Protein AF-A0A7J7GZE9-F1 (afdb_monomer)

Foldseek 3Di:
DDDDPDPVVVVVVCVVVVVCVPVPPDDDPCPVVVCVVVPVPPVPDPPDQDPVNVVVVVVVVVPDDDDDDDDDDDDDDDDDDDDDDDDDDDDDDDDDDDDDDDDDPPDVVVVVVVVVVVVVVVVVVVVVVVVVVVVVCVVVVLVVVLVVLLVCQLVLLVVDPDDPVLSVVLSVQQNVDSVSSVVLVVDDNVVNNVVSVCVSVVVD

Sequence (204 aa):
MILVDSEQVWQNYVKKEPDAKGMCNVPFPYYEDWPILFGKDRATGALAESPADMVAALEKEDQTTDECYTPMMDLPGVNNMDCSLSANGTPTNQSTSATTSKKRARESEGIAKGLTEMATQFGSFFDKTNTTMAEIAHRIGYAHDISEARKLVNGELSKLPLNSNDTLRAATLIVKDAERVDLFFSLPEEEKMEWVCLLLGGHV

Structure (mmCIF, N/CA/C/O backbone):
data_AF-A0A7J7GZE9-F1
#
_entry.id   AF-A0A7J7GZE9-F1
#
loop_
_atom_site.group_PDB
_atom_site.id
_atom_site.type_symbol
_atom_site.label_atom_id
_atom_site.label_alt_id
_atom_site.label_comp_id
_atom_site.label_asym_id
_atom_site.label_entity_id
_atom_site.label_seq_id
_atom_site.pdbx_PDB_ins_code
_atom_site.Cartn_x
_atom_site.Cartn_y
_atom_site.Cartn_z
_atom_site.occupancy
_atom_site.B_iso_or_equiv
_atom_site.auth_seq_id
_atom_site.auth_comp_id
_atom_site.auth_asym_id
_atom_site.auth_atom_id
_atom_site.pdbx_PDB_model_num
ATOM 1 N N . MET A 1 1 ? -3.815 52.198 16.698 1.00 71.75 1 MET A N 1
ATOM 2 C CA . MET A 1 1 ? -3.015 53.205 17.431 1.00 71.75 1 MET A CA 1
ATOM 3 C C . MET A 1 1 ? -3.877 53.732 18.560 1.00 71.75 1 MET A C 1
ATOM 5 O O . MET A 1 1 ? -5.054 53.956 18.308 1.00 71.75 1 MET A O 1
ATOM 9 N N . ILE A 1 2 ? -3.344 53.884 19.773 1.00 74.38 2 ILE A N 1
ATOM 10 C CA . ILE A 1 2 ? -4.109 54.475 20.883 1.00 74.38 2 ILE A CA 1
ATOM 11 C C . ILE A 1 2 ? -4.121 55.994 20.686 1.00 74.38 2 ILE A C 1
ATOM 13 O O . ILE A 1 2 ? -3.059 56.613 20.660 1.00 74.38 2 ILE A O 1
ATOM 17 N N . LEU A 1 3 ? -5.315 56.562 20.513 1.00 76.38 3 LEU A N 1
ATOM 18 C CA . LEU A 1 3 ? -5.550 58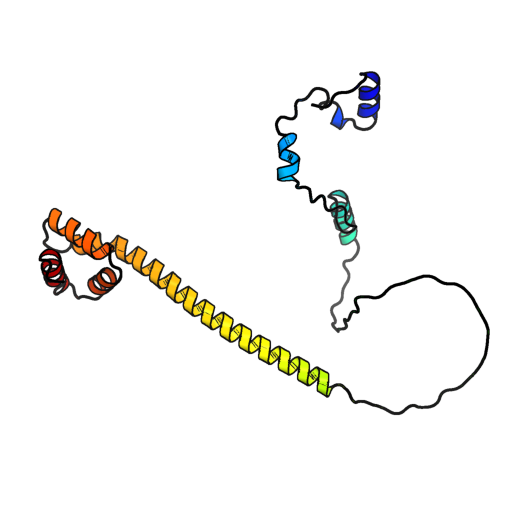.004 20.446 1.00 76.38 3 LEU A CA 1
ATOM 19 C C . LEU A 1 3 ? -6.046 58.475 21.813 1.00 76.38 3 LEU A C 1
ATOM 21 O O . LEU A 1 3 ? -6.938 57.853 22.387 1.00 76.38 3 LEU A O 1
ATOM 25 N N . VAL A 1 4 ? -5.461 59.551 22.335 1.00 77.06 4 VAL A N 1
ATOM 26 C CA . VAL A 1 4 ? -5.842 60.127 23.629 1.00 77.06 4 VAL A CA 1
ATOM 27 C C . VAL A 1 4 ? -6.243 61.581 23.422 1.00 77.06 4 VAL A C 1
ATOM 29 O O . VAL A 1 4 ? -5.534 62.327 22.750 1.00 77.06 4 VAL A O 1
ATOM 32 N N . ASP A 1 5 ? -7.356 61.986 24.033 1.00 76.38 5 ASP A N 1
ATOM 33 C CA . ASP A 1 5 ? -7.937 63.324 23.859 1.00 76.38 5 ASP A CA 1
ATOM 34 C C . ASP A 1 5 ? -7.054 64.458 24.419 1.00 76.38 5 ASP A C 1
ATOM 36 O O . ASP A 1 5 ? -7.161 65.605 23.991 1.00 76.38 5 ASP A O 1
ATOM 40 N N . SER A 1 6 ? -6.178 64.166 25.390 1.00 82.44 6 SER A N 1
ATOM 41 C CA . SER A 1 6 ? -5.238 65.135 25.970 1.00 82.44 6 SER A CA 1
ATOM 42 C C . SER A 1 6 ? -4.038 64.456 26.631 1.00 82.44 6 SER A C 1
ATOM 44 O O . SER A 1 6 ? -4.177 63.449 27.329 1.00 82.44 6 SER A O 1
ATOM 46 N N . GLU A 1 7 ? -2.862 65.075 26.507 1.00 79.31 7 GLU A N 1
ATOM 47 C CA . GLU A 1 7 ? -1.619 64.629 27.149 1.00 79.31 7 GLU A CA 1
ATOM 48 C C . GLU A 1 7 ? -1.758 64.524 28.678 1.00 79.31 7 GLU A C 1
ATOM 50 O O . GLU A 1 7 ? -1.185 63.641 29.307 1.00 79.31 7 GLU A O 1
ATOM 55 N N . GLN A 1 8 ? -2.584 65.373 29.300 1.00 82.69 8 GLN A N 1
ATOM 56 C CA . GLN A 1 8 ? -2.806 65.326 30.750 1.00 82.69 8 GLN A CA 1
ATOM 57 C C . GLN A 1 8 ? -3.500 64.029 31.189 1.00 82.69 8 GLN A C 1
ATOM 59 O O . GLN A 1 8 ? -3.201 63.490 32.256 1.00 82.69 8 GLN A O 1
ATOM 64 N N . VAL A 1 9 ? -4.412 63.514 30.360 1.00 84.31 9 VAL A N 1
ATOM 65 C CA . VAL A 1 9 ? -5.113 62.249 30.614 1.00 84.31 9 VAL A CA 1
ATOM 66 C C . VAL A 1 9 ? -4.131 61.088 30.493 1.00 84.31 9 VAL A C 1
ATOM 68 O O . VAL A 1 9 ? -4.097 60.225 31.370 1.00 84.31 9 VAL A O 1
ATOM 71 N N . TRP A 1 10 ? -3.271 61.121 29.471 1.00 85.12 10 TRP A N 1
ATOM 72 C CA . TRP A 1 10 ? -2.226 60.120 29.277 1.00 85.12 10 TRP A CA 1
ATOM 73 C C . TRP A 1 10 ? -1.242 60.073 30.450 1.00 85.12 10 TRP A C 1
ATOM 75 O O . TRP A 1 10 ? -1.003 59.012 31.022 1.00 85.12 10 TRP A O 1
ATOM 85 N N . GLN A 1 11 ? -0.739 61.226 30.892 1.00 83.62 11 GLN A N 1
ATOM 86 C CA . GLN A 1 11 ? 0.198 61.302 32.016 1.00 83.62 11 GLN A CA 1
ATOM 87 C C . GLN A 1 11 ? -0.416 60.803 33.332 1.00 83.62 11 GLN A C 1
ATOM 89 O O . GLN A 1 11 ? 0.263 60.163 34.135 1.00 83.62 11 GLN A O 1
ATOM 94 N N . ASN A 1 12 ? -1.707 61.053 33.566 1.00 86.12 12 ASN A N 1
ATOM 95 C CA . ASN A 1 12 ? -2.403 60.523 34.739 1.00 86.12 12 ASN A CA 1
ATOM 96 C C . ASN A 1 12 ? -2.620 59.005 34.665 1.00 86.12 12 ASN A C 1
ATOM 98 O O . ASN A 1 12 ? -2.586 58.345 35.704 1.00 86.12 12 ASN A O 1
ATOM 102 N N . TYR A 1 13 ? -2.816 58.454 33.465 1.00 83.88 13 TYR A N 1
ATOM 103 C CA . TYR A 1 13 ? -2.898 57.011 33.246 1.00 83.88 13 TYR A CA 1
ATOM 104 C C . TYR A 1 13 ? -1.541 56.331 33.469 1.00 83.88 13 TYR A C 1
ATOM 106 O O . TYR A 1 13 ? -1.456 55.396 34.257 1.00 83.88 13 TYR A O 1
ATOM 114 N N . VAL A 1 14 ? -0.461 56.871 32.895 1.00 86.50 14 VAL A N 1
ATOM 115 C CA . VAL A 1 14 ? 0.907 56.341 33.058 1.00 86.50 14 VAL A CA 1
ATOM 116 C C . VAL A 1 14 ? 1.376 56.366 34.518 1.00 86.50 14 VAL A C 1
ATOM 118 O O . VAL A 1 14 ? 2.154 55.515 34.932 1.00 86.50 14 VAL A O 1
ATOM 121 N N . LYS A 1 15 ? 0.886 57.300 35.344 1.00 87.38 15 LYS A N 1
ATOM 122 C CA . LYS A 1 15 ? 1.157 57.281 36.796 1.00 87.38 15 LYS A CA 1
ATOM 123 C C . LYS A 1 15 ? 0.584 56.054 37.507 1.00 87.38 15 LYS A C 1
ATOM 125 O O . LYS A 1 15 ? 1.118 55.673 38.543 1.00 87.38 15 LYS A O 1
ATOM 130 N N . LYS A 1 16 ? -0.519 55.497 37.004 1.00 87.00 16 LYS A N 1
ATOM 131 C CA . LYS A 1 16 ? -1.141 54.280 37.542 1.00 87.00 16 LYS A CA 1
ATOM 132 C C . LYS A 1 16 ? -0.561 53.027 36.887 1.00 87.00 16 LYS A C 1
ATOM 134 O O . LYS A 1 16 ? -0.345 52.050 37.582 1.00 87.00 16 LYS A O 1
ATOM 139 N N . GLU A 1 17 ? -0.268 53.107 35.590 1.00 83.38 17 GLU A N 1
ATOM 140 C CA . GLU A 1 17 ? 0.259 52.017 34.765 1.00 83.38 17 GLU A CA 1
ATOM 141 C C . GLU A 1 17 ? 1.561 52.457 34.066 1.00 83.38 17 GLU A C 1
ATOM 143 O O . GLU A 1 17 ? 1.534 52.908 32.913 1.00 83.38 17 GLU A O 1
ATOM 148 N N . PRO A 1 18 ? 2.718 52.384 34.753 1.00 82.94 18 PRO A N 1
ATOM 149 C CA . PRO A 1 18 ? 3.987 52.898 34.231 1.00 82.94 18 PRO A CA 1
ATOM 150 C C . PRO A 1 18 ? 4.464 52.169 32.967 1.00 82.94 18 PRO A C 1
ATOM 152 O O . PRO A 1 18 ? 5.094 52.793 32.107 1.00 82.94 18 PRO A O 1
ATOM 155 N N . ASP A 1 19 ? 4.098 50.896 32.805 1.00 81.12 19 ASP A N 1
ATOM 156 C CA . ASP A 1 19 ? 4.446 50.072 31.640 1.00 81.12 19 ASP A CA 1
ATOM 157 C C . ASP A 1 19 ? 3.777 50.564 30.346 1.00 81.12 19 ASP A C 1
ATOM 159 O O . ASP A 1 19 ? 4.275 50.334 29.243 1.00 81.12 19 ASP A O 1
ATOM 163 N N . ALA A 1 20 ? 2.687 51.330 30.458 1.00 80.56 20 ALA A N 1
ATOM 164 C CA . ALA A 1 20 ? 1.969 51.856 29.306 1.00 80.56 20 ALA A CA 1
ATOM 165 C C . ALA A 1 20 ? 2.666 53.052 28.640 1.00 80.56 20 ALA A C 1
ATOM 167 O O . ALA A 1 20 ? 2.293 53.413 27.524 1.00 80.56 20 ALA A O 1
ATOM 168 N N . LYS A 1 21 ? 3.686 53.665 29.268 1.00 79.94 21 LYS A N 1
ATOM 169 C CA . LYS A 1 21 ? 4.334 54.917 28.814 1.00 79.94 21 LYS A CA 1
ATOM 170 C C . LYS A 1 21 ? 4.742 54.908 27.335 1.00 79.94 21 LYS A C 1
ATOM 172 O O . LYS A 1 21 ? 4.675 55.949 26.684 1.00 79.94 21 LYS A O 1
ATOM 177 N N . GLY A 1 22 ? 5.151 53.752 26.812 1.00 79.62 22 GLY A N 1
ATOM 178 C CA . GLY A 1 22 ? 5.611 53.580 25.431 1.00 79.62 22 GLY A CA 1
ATOM 179 C C . GLY A 1 22 ? 4.519 53.305 24.393 1.00 79.62 22 GLY A C 1
ATOM 180 O O . GLY A 1 22 ? 4.855 53.149 23.228 1.00 79.62 22 GLY A O 1
ATOM 181 N N . MET A 1 23 ? 3.241 53.213 24.776 1.00 79.19 23 MET A N 1
ATOM 182 C CA . MET A 1 23 ? 2.169 52.737 23.884 1.00 79.19 23 MET A CA 1
ATOM 183 C C . MET A 1 23 ? 1.379 53.856 23.187 1.00 79.19 23 MET A C 1
ATOM 185 O O . MET A 1 23 ? 0.632 53.587 22.242 1.00 79.19 23 MET A O 1
ATOM 189 N N . CYS A 1 24 ? 1.528 55.111 23.624 1.00 76.06 24 CYS A N 1
ATOM 190 C CA . CYS A 1 24 ? 0.865 56.248 22.981 1.00 76.06 24 CYS A CA 1
ATOM 191 C C . CYS A 1 24 ? 1.445 56.485 21.584 1.00 76.06 24 CYS A C 1
ATOM 193 O O . CYS A 1 24 ? 2.660 56.469 21.400 1.00 76.06 24 CYS A O 1
ATOM 195 N N . ASN A 1 25 ? 0.572 56.703 20.598 1.00 70.56 25 ASN A N 1
ATOM 196 C CA . ASN A 1 25 ? 0.931 56.907 19.190 1.00 70.56 25 ASN A CA 1
ATOM 197 C C . ASN A 1 25 ? 1.692 55.749 18.513 1.00 70.56 25 ASN A C 1
ATOM 199 O O . ASN A 1 25 ? 2.202 55.915 17.406 1.00 70.56 25 ASN A O 1
ATOM 203 N N . VAL A 1 26 ? 1.731 54.557 19.118 1.00 77.69 26 VAL A N 1
ATOM 204 C CA . VAL A 1 26 ? 2.276 53.363 18.460 1.00 77.69 26 VAL A CA 1
ATOM 205 C C . VAL A 1 26 ? 1.196 52.738 17.564 1.00 77.69 26 VAL A C 1
ATOM 207 O O . VAL A 1 26 ? 0.088 52.443 18.040 1.00 77.69 26 VAL A O 1
ATOM 210 N N . PRO A 1 27 ? 1.448 52.557 16.251 1.00 77.06 27 PRO A N 1
ATOM 211 C CA . PRO A 1 27 ? 0.523 51.846 15.382 1.00 77.06 27 PRO A CA 1
ATOM 212 C C . PRO A 1 27 ? 0.510 50.358 15.748 1.00 77.06 27 PRO A C 1
ATOM 214 O O . PRO A 1 27 ? 1.553 49.763 15.995 1.00 77.06 27 PRO A O 1
ATOM 217 N N . PHE A 1 28 ? -0.680 49.756 15.755 1.00 78.94 28 PHE A N 1
ATOM 218 C CA . PHE A 1 28 ? -0.878 48.317 15.941 1.00 78.94 28 PHE A CA 1
ATOM 219 C C . PHE A 1 28 ? -1.336 47.753 14.593 1.00 78.94 28 PHE A C 1
ATOM 221 O O . PHE A 1 28 ? -2.527 47.840 14.297 1.00 78.94 28 PHE A O 1
ATOM 228 N N . PRO A 1 29 ? -0.417 47.255 13.743 1.00 79.94 29 PRO A N 1
ATOM 229 C CA . PRO A 1 29 ? -0.735 46.910 12.355 1.00 79.94 29 PRO A CA 1
ATOM 230 C C . PRO A 1 29 ? -1.724 45.748 12.239 1.00 79.94 29 PRO A C 1
ATOM 232 O O . PRO A 1 29 ? -2.516 45.711 11.310 1.00 79.94 29 PRO A O 1
ATOM 235 N N . TYR A 1 30 ? -1.697 44.837 13.212 1.00 80.94 30 TYR A N 1
ATOM 236 C CA . TYR A 1 30 ? -2.475 43.596 13.219 1.00 80.94 30 TYR A CA 1
ATOM 237 C C . TYR A 1 30 ? -3.688 43.652 14.156 1.00 80.94 30 TYR A C 1
ATOM 239 O O . TYR A 1 30 ? -4.213 42.615 14.544 1.00 80.94 30 TYR A O 1
ATOM 247 N N . TYR A 1 31 ? -4.117 44.851 14.573 1.00 80.75 31 TYR A N 1
ATOM 248 C CA . TYR A 1 31 ? -5.261 44.997 15.481 1.00 80.75 31 TYR A CA 1
ATOM 249 C C . TYR A 1 31 ? -6.537 44.364 14.903 1.00 80.75 31 TYR A C 1
ATOM 251 O O . TYR A 1 31 ? -7.266 43.686 15.621 1.00 80.75 31 TYR A O 1
ATOM 259 N N . GLU A 1 32 ? -6.757 44.523 13.597 1.00 79.75 32 GLU A N 1
ATOM 260 C CA . GLU A 1 32 ? -7.907 43.949 12.883 1.00 79.75 32 GLU A CA 1
ATOM 261 C C . GLU A 1 32 ? -7.868 42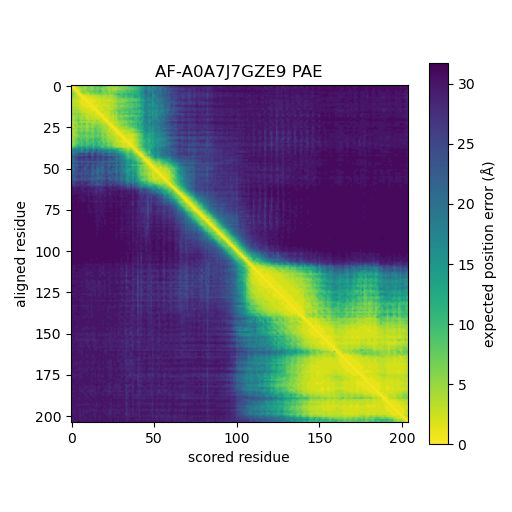.412 12.807 1.00 79.75 32 GLU A C 1
ATOM 263 O O . GLU A 1 32 ? -8.908 41.776 12.651 1.00 79.75 32 GLU A O 1
ATOM 268 N N . ASP A 1 33 ? -6.690 41.807 12.986 1.00 82.12 33 ASP A N 1
ATOM 269 C CA . ASP A 1 33 ? -6.498 40.354 12.970 1.00 82.12 33 ASP A CA 1
ATOM 270 C C . ASP A 1 33 ? -6.609 39.734 14.374 1.00 82.12 33 ASP A C 1
ATOM 272 O O . ASP A 1 33 ? -6.739 38.517 14.525 1.00 82.12 33 ASP A O 1
ATOM 276 N N . TRP A 1 34 ? -6.599 40.542 15.439 1.00 79.94 34 TRP A N 1
ATOM 277 C CA . TRP A 1 34 ? -6.751 40.046 16.811 1.00 79.94 34 TRP A CA 1
ATOM 278 C C . TRP A 1 34 ? -8.079 39.317 17.067 1.00 79.94 34 TRP A C 1
ATOM 280 O O . TRP A 1 34 ? -8.044 38.286 17.737 1.00 79.94 34 TRP A O 1
ATOM 290 N N . PRO A 1 35 ? -9.238 39.744 16.526 1.00 75.44 35 PRO A N 1
ATOM 291 C CA . PRO A 1 35 ? -10.480 38.976 16.625 1.00 75.44 35 PRO A CA 1
ATOM 292 C C . PRO A 1 35 ? -10.412 37.601 15.951 1.00 75.44 35 PRO A C 1
ATOM 294 O O . PRO A 1 35 ? -11.193 36.722 16.302 1.00 75.44 35 PRO A O 1
ATOM 297 N N . ILE A 1 36 ? -9.505 37.408 14.987 1.00 79.25 36 ILE A N 1
ATOM 298 C CA . ILE A 1 36 ? -9.272 36.115 14.328 1.00 79.25 36 ILE A CA 1
ATOM 299 C C . ILE A 1 36 ? -8.434 35.220 15.244 1.00 79.25 36 ILE A C 1
ATOM 301 O O . ILE A 1 36 ? -8.742 34.043 15.402 1.00 79.25 36 ILE A O 1
ATOM 305 N N . LEU A 1 37 ? -7.404 35.789 15.877 1.00 75.44 37 LEU A N 1
ATOM 306 C CA . LEU A 1 37 ? -6.486 35.054 16.748 1.00 75.44 37 LEU A CA 1
ATOM 307 C C . LEU A 1 37 ? -7.117 34.673 18.092 1.00 75.44 37 LEU A C 1
ATOM 309 O O . LEU A 1 37 ? -6.930 33.562 18.576 1.00 75.44 37 LEU A O 1
ATOM 313 N N . PHE A 1 38 ? -7.861 35.602 18.689 1.00 73.69 38 PHE A N 1
ATOM 314 C CA . PHE A 1 38 ? -8.488 35.431 20.000 1.00 73.69 38 PHE A CA 1
ATOM 315 C C . PHE A 1 38 ? -9.967 35.044 19.909 1.00 73.69 38 PHE A C 1
ATOM 317 O O . PHE A 1 38 ? -10.575 34.733 20.929 1.00 73.69 38 PHE A O 1
ATOM 324 N N . GLY A 1 39 ? -10.539 35.038 18.699 1.00 65.19 39 GLY A N 1
ATOM 325 C CA . GLY A 1 39 ? -11.930 34.675 18.455 1.00 65.19 39 GLY A CA 1
ATOM 326 C C . GLY A 1 39 ? -12.937 35.613 19.133 1.00 65.19 39 GLY A C 1
ATOM 327 O O . GLY A 1 39 ? -12.621 36.446 19.979 1.00 65.19 39 GLY A O 1
ATOM 328 N N . LYS A 1 40 ? -14.220 35.446 18.800 1.00 62.09 40 LYS A N 1
ATOM 329 C CA . LYS A 1 40 ? -15.332 35.967 19.624 1.00 62.09 40 LYS A CA 1
ATOM 330 C C . LYS A 1 40 ? -15.506 35.193 20.933 1.00 62.09 40 LYS A C 1
ATOM 332 O O . LYS A 1 40 ? -16.323 35.584 21.762 1.00 62.09 40 LYS A O 1
ATOM 337 N N . ASP A 1 41 ? -14.752 34.114 21.105 1.00 63.38 41 ASP A N 1
ATOM 338 C CA . ASP A 1 41 ? -14.806 33.235 22.260 1.00 63.38 41 ASP A CA 1
ATOM 339 C C . ASP A 1 41 ? -13.825 33.713 23.331 1.00 63.38 41 ASP A C 1
ATOM 341 O O . ASP A 1 41 ? -12.862 33.052 23.714 1.00 63.38 41 ASP A O 1
ATOM 345 N N . ARG A 1 42 ? -14.072 34.930 23.822 1.00 60.50 42 ARG A N 1
ATOM 346 C CA . ARG A 1 42 ? -13.576 35.286 25.143 1.00 60.50 42 ARG A CA 1
ATOM 347 C C . ARG A 1 42 ? -14.387 34.424 26.100 1.00 60.50 42 ARG A C 1
ATOM 349 O O . ARG A 1 42 ? -15.575 34.696 26.289 1.00 60.50 42 ARG A O 1
ATOM 356 N N . ALA A 1 43 ? -13.768 33.395 26.676 1.00 57.34 43 ALA A N 1
ATOM 357 C CA . ALA A 1 43 ? -14.347 32.645 27.781 1.00 57.34 43 ALA A CA 1
ATOM 358 C C . ALA A 1 43 ? -14.651 33.644 28.910 1.00 57.34 43 ALA A C 1
ATOM 360 O O . ALA A 1 43 ? -13.803 33.997 29.716 1.00 57.34 43 ALA A O 1
ATOM 361 N N . THR A 1 44 ? -15.867 34.184 28.904 1.00 53.25 44 THR A N 1
ATOM 362 C CA . THR A 1 44 ? -16.382 35.114 29.917 1.00 53.25 44 THR A CA 1
ATOM 363 C C . THR A 1 44 ? -17.253 34.333 30.904 1.00 53.25 44 THR A C 1
ATOM 365 O O . THR A 1 44 ? -18.191 34.860 31.495 1.00 53.25 44 THR A O 1
ATOM 368 N N . GLY A 1 45 ? -17.003 33.026 31.003 1.00 57.62 45 GLY A N 1
ATOM 369 C CA . GLY A 1 45 ? -17.658 32.125 31.935 1.00 57.62 45 GLY A CA 1
ATOM 370 C C . GLY A 1 45 ? -16.851 32.040 33.222 1.00 57.62 45 GLY A C 1
ATOM 371 O O . GLY A 1 45 ? -15.634 32.192 33.204 1.00 57.62 45 GLY A O 1
ATOM 372 N N . ALA A 1 46 ? -17.525 31.746 34.329 1.00 54.19 46 ALA A N 1
ATOM 373 C CA . ALA A 1 46 ? -16.964 31.648 35.681 1.00 54.19 46 ALA A CA 1
ATOM 374 C C . ALA A 1 46 ? -15.842 30.593 35.877 1.00 54.19 46 ALA A C 1
ATOM 376 O O . ALA A 1 46 ? -15.431 30.357 37.006 1.00 54.19 46 ALA A O 1
ATOM 377 N N . LEU A 1 47 ? -15.369 29.955 34.801 1.00 58.47 47 LEU A N 1
ATOM 378 C CA . LEU A 1 47 ? -14.297 28.953 34.760 1.00 58.47 47 LEU A CA 1
ATOM 379 C C . LEU A 1 47 ? -13.086 29.406 33.922 1.00 58.47 47 LEU A C 1
ATOM 381 O O . LEU A 1 47 ? -12.186 28.613 33.665 1.00 58.47 47 LEU A O 1
ATOM 385 N N . ALA A 1 48 ? -13.073 30.651 33.438 1.00 62.03 48 ALA A N 1
ATOM 386 C CA . ALA A 1 48 ? -11.922 31.199 32.735 1.00 62.03 48 ALA A CA 1
ATOM 387 C C . ALA A 1 48 ? -10.856 31.623 33.751 1.00 62.03 48 ALA A C 1
ATOM 389 O O . ALA A 1 48 ? -10.926 32.714 34.313 1.00 62.03 48 ALA A O 1
ATOM 390 N N . GLU A 1 49 ? -9.888 30.744 33.994 1.00 60.66 49 GLU A N 1
ATOM 391 C CA . GLU A 1 49 ? -8.732 31.048 34.832 1.00 60.66 49 GLU A CA 1
ATOM 392 C C . GLU A 1 49 ? -7.803 32.026 34.109 1.00 60.66 49 GLU A C 1
ATOM 394 O O . GLU A 1 49 ? -7.354 31.800 32.981 1.00 60.66 49 GLU A O 1
ATOM 399 N N . SER A 1 50 ? -7.528 33.152 34.760 1.00 63.88 50 SER A N 1
ATOM 400 C CA . SER A 1 50 ? -6.545 34.114 34.289 1.00 63.88 50 SER A CA 1
ATOM 401 C C . SER A 1 50 ? -5.125 33.663 34.662 1.00 63.88 50 SER A C 1
ATOM 403 O O . SER A 1 50 ? -4.938 32.867 35.585 1.00 63.88 50 SER A O 1
ATOM 405 N N . PRO A 1 51 ? -4.080 34.213 34.020 1.00 58.41 51 PRO A N 1
ATOM 406 C CA . PRO A 1 51 ? -2.702 33.964 34.440 1.00 58.41 51 PRO A CA 1
ATOM 407 C C . PRO A 1 51 ? -2.439 34.301 35.919 1.00 58.41 51 PRO A C 1
ATOM 409 O O . PRO A 1 51 ? -1.565 33.696 36.529 1.00 58.41 51 PRO A O 1
ATOM 412 N N . ALA A 1 52 ? -3.204 35.228 36.509 1.00 67.81 52 ALA A N 1
ATOM 413 C CA . ALA A 1 52 ? -3.120 35.544 37.934 1.00 67.81 52 ALA A CA 1
ATOM 414 C C . ALA A 1 52 ? -3.731 34.441 38.817 1.00 67.81 52 ALA A C 1
ATOM 416 O O . ALA A 1 52 ? -3.183 34.141 39.876 1.00 67.81 52 ALA A O 1
ATOM 417 N N . ASP A 1 53 ? -4.811 33.796 38.365 1.00 69.62 53 ASP A N 1
ATOM 418 C CA . ASP A 1 53 ? -5.435 32.671 39.076 1.00 69.62 53 ASP A CA 1
ATOM 419 C C . ASP A 1 53 ? -4.514 31.443 39.088 1.00 69.62 53 ASP A C 1
ATOM 421 O O . ASP A 1 53 ? -4.403 30.761 40.104 1.00 69.62 53 ASP A O 1
ATOM 425 N N . MET A 1 54 ? -3.771 31.219 37.999 1.00 64.12 54 MET A N 1
ATOM 426 C CA . MET A 1 54 ? -2.767 30.153 37.905 1.00 64.12 54 MET A CA 1
ATOM 427 C C . MET A 1 54 ? -1.610 30.351 38.899 1.00 64.12 54 MET A C 1
ATOM 429 O O . MET A 1 54 ? -1.169 29.397 39.538 1.00 64.12 54 MET A O 1
ATOM 433 N N . VAL A 1 55 ? -1.130 31.589 39.065 1.00 69.31 55 VAL A N 1
ATOM 434 C CA . VAL A 1 55 ? -0.080 31.912 40.049 1.00 69.31 55 VAL A CA 1
ATOM 435 C C . VAL A 1 55 ? -0.603 31.729 41.476 1.00 69.31 55 VAL A C 1
ATOM 437 O O . VAL A 1 55 ? 0.075 31.121 42.300 1.00 69.31 55 VAL A O 1
ATOM 440 N N . ALA A 1 56 ? -1.835 32.159 41.756 1.00 71.81 56 ALA A N 1
ATOM 441 C CA . ALA A 1 56 ? -2.460 31.961 43.063 1.00 71.81 56 ALA A CA 1
ATOM 442 C C . ALA A 1 56 ? -2.723 30.475 43.391 1.00 71.81 56 ALA A C 1
ATOM 444 O O . ALA A 1 56 ? -2.713 30.091 44.562 1.00 71.81 56 ALA A O 1
ATOM 445 N N . ALA A 1 57 ? -2.960 29.633 42.380 1.00 68.06 57 ALA A N 1
ATOM 446 C CA . ALA A 1 57 ? -3.088 28.187 42.548 1.00 68.06 57 ALA A CA 1
ATOM 447 C C . ALA A 1 57 ? -1.741 27.526 42.889 1.00 68.06 57 ALA A C 1
ATOM 449 O O . ALA A 1 57 ? -1.682 26.714 43.810 1.00 68.06 57 ALA A O 1
ATOM 450 N N . LEU A 1 58 ? -0.657 27.931 42.219 1.00 69.62 58 LEU A N 1
ATOM 451 C CA . LEU A 1 58 ? 0.699 27.451 42.511 1.00 69.62 58 LEU A CA 1
ATOM 452 C C . LEU A 1 58 ? 1.158 27.833 43.927 1.00 69.62 58 LEU A C 1
ATOM 454 O O . LEU A 1 58 ? 1.738 27.008 44.623 1.00 69.62 58 LEU A O 1
ATOM 458 N N . GLU A 1 59 ? 0.832 29.039 44.397 1.00 65.56 59 GLU A N 1
ATOM 459 C CA . GLU A 1 59 ? 1.137 29.461 45.775 1.00 65.56 59 GLU A CA 1
ATOM 460 C C . GLU A 1 59 ? 0.324 28.699 46.841 1.00 65.56 59 GLU A C 1
ATOM 462 O O . GLU A 1 59 ? 0.729 28.641 48.004 1.00 65.56 59 GLU A O 1
ATOM 467 N N . LYS A 1 60 ? -0.818 28.099 46.471 1.00 61.34 60 LYS A N 1
ATOM 468 C CA . LYS A 1 60 ? -1.650 27.283 47.371 1.00 61.34 60 LYS A CA 1
ATOM 469 C C . LYS A 1 60 ? -1.216 25.820 47.462 1.00 61.34 60 LYS A C 1
ATOM 471 O O . LYS A 1 60 ? -1.470 25.207 48.498 1.00 61.34 60 LYS A O 1
ATOM 476 N N . GLU A 1 61 ? -0.588 25.259 46.429 1.00 56.41 61 GLU A N 1
ATOM 477 C CA . GLU A 1 61 ? -0.097 23.871 46.472 1.00 56.41 61 GLU A CA 1
ATOM 478 C C . GLU A 1 61 ? 1.119 23.687 47.396 1.00 56.41 61 GLU A C 1
ATOM 480 O O . GLU A 1 61 ? 1.329 22.592 47.914 1.00 56.41 61 GLU A O 1
ATOM 485 N N . ASP A 1 62 ? 1.849 24.758 47.716 1.00 53.03 62 ASP A N 1
ATOM 486 C CA . ASP A 1 62 ? 3.013 24.714 48.616 1.00 53.03 62 ASP A CA 1
ATOM 487 C C . ASP A 1 62 ? 2.664 24.535 50.115 1.00 53.03 62 ASP A C 1
ATOM 489 O O . ASP A 1 62 ? 3.563 24.516 50.960 1.00 53.03 62 ASP A O 1
ATOM 493 N N . GLN A 1 63 ? 1.382 24.393 50.490 1.00 54.16 63 GLN A N 1
ATOM 494 C CA . GLN A 1 63 ? 0.954 24.274 51.899 1.00 54.16 63 GLN A CA 1
ATOM 495 C C . GLN A 1 63 ? 0.175 23.013 52.290 1.00 54.16 63 GLN A C 1
ATOM 497 O O . GLN A 1 63 ? -0.218 22.901 53.452 1.00 54.16 63 GLN A O 1
ATOM 502 N N . THR A 1 64 ? 0.000 22.023 51.413 1.00 51.00 64 THR A N 1
ATOM 503 C CA . THR A 1 64 ? -0.607 20.740 51.820 1.00 51.00 64 THR A CA 1
ATOM 504 C C . THR A 1 64 ? 0.076 19.540 51.180 1.00 51.00 64 THR A C 1
ATOM 506 O O . THR A 1 64 ? -0.471 18.885 50.297 1.00 51.00 64 THR A O 1
ATOM 509 N N . THR A 1 65 ? 1.260 19.205 51.682 1.00 48.22 65 THR A N 1
ATOM 510 C CA . THR A 1 65 ? 1.813 17.852 51.607 1.00 48.22 65 THR A CA 1
ATOM 511 C C . THR A 1 65 ? 1.775 17.235 53.000 1.00 48.22 65 THR A C 1
ATOM 513 O O . THR A 1 65 ? 2.707 17.402 53.776 1.00 48.22 65 THR A O 1
ATOM 516 N N . ASP A 1 66 ? 0.696 16.518 53.331 1.00 39.41 66 ASP A N 1
ATOM 517 C CA . ASP A 1 66 ? 0.822 15.410 54.281 1.00 39.41 66 ASP A CA 1
ATOM 518 C C . ASP A 1 66 ? -0.250 14.327 54.059 1.00 39.41 66 ASP A C 1
ATOM 520 O O . ASP A 1 66 ? -1.453 14.566 54.119 1.00 39.41 66 ASP A O 1
ATOM 524 N N . GLU A 1 67 ? 0.274 13.156 53.704 1.00 41.50 67 GLU A N 1
ATOM 525 C CA . GLU A 1 67 ? -0.208 11.774 53.804 1.00 41.50 67 GLU A CA 1
ATOM 526 C C . GLU A 1 67 ? -1.717 11.461 53.927 1.00 41.50 67 GLU A C 1
ATOM 528 O O . GLU A 1 67 ? -2.375 11.750 54.921 1.00 41.50 67 GLU A O 1
ATOM 533 N N . CYS A 1 68 ? -2.227 10.629 53.006 1.00 30.52 68 CYS A N 1
ATOM 534 C CA . CYS A 1 68 ? -2.445 9.190 53.258 1.00 30.52 68 CYS A CA 1
ATOM 535 C C . CYS A 1 68 ? -3.437 8.600 52.237 1.00 30.52 68 CYS A C 1
ATOM 537 O O . CYS A 1 68 ? -4.577 9.040 52.099 1.00 30.52 68 CYS A O 1
ATOM 539 N N . TYR A 1 69 ? -3.005 7.554 51.530 1.00 41.91 69 TYR A N 1
ATOM 540 C CA . TYR A 1 69 ? -3.880 6.708 50.724 1.00 41.91 69 TYR A CA 1
ATOM 541 C C . TYR A 1 69 ? -4.871 5.954 51.623 1.00 41.91 69 TYR A C 1
ATOM 543 O O . TYR A 1 69 ? -4.459 5.197 52.495 1.00 41.91 69 TYR A O 1
ATOM 551 N N . THR A 1 70 ? -6.169 6.031 51.330 1.00 38.91 70 THR A N 1
ATOM 552 C CA . THR A 1 70 ? -7.023 4.835 51.181 1.00 38.91 70 THR A CA 1
ATOM 553 C C . THR A 1 70 ? -8.340 5.176 50.463 1.00 38.91 70 THR A C 1
ATOM 555 O O . THR A 1 70 ? -8.815 6.305 50.552 1.00 38.91 70 THR A O 1
ATOM 558 N N . PRO A 1 71 ? -8.915 4.223 49.703 1.00 59.62 71 PRO A N 1
ATOM 559 C CA . PRO A 1 71 ? -9.949 4.478 48.704 1.00 59.62 71 PRO A CA 1
ATOM 560 C C . PRO A 1 71 ? -11.355 4.168 49.235 1.00 59.62 71 PRO A C 1
ATOM 562 O O . PRO A 1 71 ? -11.512 3.170 49.929 1.00 59.62 71 PRO A O 1
ATOM 565 N N . MET A 1 72 ? -12.379 4.924 48.819 1.00 36.09 72 MET A N 1
ATOM 566 C CA . MET A 1 72 ? -13.658 4.376 48.323 1.00 36.09 72 MET A CA 1
ATOM 567 C C . MET A 1 72 ? -14.579 5.497 47.808 1.00 36.09 72 MET A C 1
ATOM 569 O O . MET A 1 72 ? -14.876 6.441 48.528 1.00 36.09 72 MET A O 1
ATOM 573 N N . MET A 1 73 ? -14.993 5.358 46.545 1.00 44.69 73 MET A N 1
ATOM 574 C CA . MET A 1 73 ? -16.345 5.580 46.001 1.00 44.69 73 MET A CA 1
ATOM 575 C C . MET A 1 73 ? -17.359 6.375 46.853 1.00 44.69 73 MET A C 1
ATOM 577 O O . MET A 1 73 ? -17.752 5.904 47.914 1.00 44.69 73 MET A O 1
ATOM 581 N N . ASP A 1 74 ? -17.883 7.489 46.324 1.00 35.78 74 ASP A N 1
ATOM 582 C CA . ASP A 1 74 ? -19.228 7.507 45.707 1.00 35.78 74 ASP A CA 1
ATOM 583 C C . ASP A 1 74 ? -19.547 8.878 45.062 1.00 35.78 74 ASP A C 1
ATOM 585 O O . ASP A 1 74 ? -19.648 9.911 45.721 1.00 35.78 74 ASP A O 1
ATOM 589 N N . LEU A 1 75 ? -19.723 8.861 43.740 1.00 42.50 75 LEU A N 1
ATOM 590 C CA . LEU A 1 75 ? -20.655 9.719 42.988 1.00 42.50 75 LEU A CA 1
ATOM 591 C C . LEU A 1 75 ? -21.993 8.946 42.944 1.00 42.50 75 LEU A C 1
ATOM 593 O O . LEU A 1 75 ? -21.898 7.720 42.982 1.00 42.50 75 LEU A O 1
ATOM 597 N N . PRO A 1 76 ? -23.203 9.522 42.736 1.00 44.72 76 PRO A N 1
ATOM 598 C CA . PRO A 1 76 ? -23.513 10.659 41.845 1.00 44.72 76 PRO A CA 1
ATOM 599 C C . PRO A 1 76 ? -24.618 11.597 42.425 1.00 44.72 76 PRO A C 1
ATOM 601 O O . PRO A 1 76 ? -25.288 11.271 43.393 1.00 44.72 76 PRO A O 1
ATOM 604 N N . GLY A 1 77 ? -24.875 12.830 41.985 1.00 43.16 77 GLY A N 1
ATOM 605 C CA . GLY A 1 77 ? -24.998 13.364 40.631 1.00 43.16 77 GLY A CA 1
ATOM 606 C C . GLY A 1 77 ? -26.487 13.528 40.295 1.00 43.16 77 GLY A C 1
ATOM 607 O O . GLY A 1 77 ? -27.155 12.523 40.101 1.00 43.16 77 GLY A O 1
ATOM 608 N N . VAL A 1 78 ? -27.018 14.756 40.204 1.00 32.59 78 VAL A N 1
ATOM 609 C CA . VAL A 1 78 ? -28.308 15.005 39.529 1.00 32.59 78 VAL A CA 1
ATOM 610 C C . VAL A 1 78 ? -28.319 16.403 38.909 1.00 32.59 78 VAL A C 1
ATOM 612 O O . VAL A 1 78 ? -28.276 17.416 39.603 1.00 32.59 78 VAL A O 1
ATOM 615 N N . ASN A 1 79 ? -28.390 16.433 37.582 1.00 40.47 79 ASN A N 1
ATOM 616 C CA . ASN A 1 79 ? -28.759 17.614 36.820 1.00 40.47 79 ASN A CA 1
ATOM 617 C C . ASN A 1 79 ? -30.261 17.896 36.974 1.00 40.47 79 ASN A C 1
ATOM 619 O O . ASN A 1 79 ? -31.071 16.977 36.887 1.00 40.47 79 ASN A O 1
ATOM 623 N N . ASN A 1 80 ? -30.577 19.195 37.001 1.00 40.00 80 ASN A N 1
ATOM 624 C CA . ASN A 1 80 ? -31.833 19.805 36.556 1.00 40.00 80 ASN A CA 1
ATOM 625 C C . ASN A 1 80 ? -33.036 19.720 37.519 1.00 40.00 80 ASN A C 1
ATOM 627 O O . ASN A 1 80 ? -33.727 18.711 37.533 1.00 40.00 80 ASN A O 1
ATOM 631 N N . MET A 1 81 ? -33.342 20.809 38.243 1.00 37.91 81 MET A N 1
ATOM 632 C CA . MET A 1 81 ? -34.619 21.541 38.111 1.00 37.91 81 MET A CA 1
ATOM 633 C C . MET A 1 81 ? -34.676 22.773 39.041 1.00 37.91 81 MET A C 1
ATOM 635 O O . MET A 1 81 ? -34.436 22.664 40.237 1.00 37.91 81 MET A O 1
ATOM 639 N N . ASP A 1 82 ? -34.991 23.923 38.440 1.00 34.03 82 ASP A N 1
ATOM 640 C CA . ASP A 1 82 ? -35.764 25.069 38.952 1.00 34.03 82 ASP A CA 1
ATOM 641 C C . ASP A 1 82 ? -35.822 25.320 40.479 1.00 34.03 82 ASP A C 1
ATOM 643 O O . ASP A 1 82 ? -36.586 24.688 41.208 1.00 34.03 82 ASP A O 1
ATOM 647 N N . CYS A 1 83 ? -35.089 26.336 40.947 1.00 30.38 83 CYS A N 1
ATOM 648 C CA . CYS A 1 83 ? -35.296 26.947 42.263 1.00 30.38 83 CYS A CA 1
ATOM 649 C C . CYS A 1 83 ? -36.015 28.292 42.098 1.00 30.38 83 CYS A C 1
ATOM 651 O O . CYS A 1 83 ? -35.388 29.353 42.093 1.00 30.38 83 CYS A O 1
ATOM 653 N N . SER A 1 84 ? -37.343 28.243 41.996 1.00 33.19 84 SER A N 1
ATOM 654 C CA . SER A 1 84 ? -38.198 29.411 42.196 1.00 33.19 84 SER A CA 1
ATOM 655 C C . SER A 1 84 ? -38.493 29.601 43.687 1.00 33.19 84 SER A C 1
ATOM 657 O O . SER A 1 84 ? -38.891 28.679 44.400 1.00 33.19 84 SER A O 1
ATOM 659 N N . LEU A 1 85 ? -38.248 30.818 44.163 1.00 42.62 85 LEU A N 1
ATOM 660 C CA . LEU A 1 85 ? -38.406 31.265 45.543 1.00 42.62 85 LEU A CA 1
ATOM 661 C C . LEU A 1 85 ? -39.892 31.444 45.890 1.00 42.62 85 LEU A C 1
ATOM 663 O O . LEU A 1 85 ? -40.588 32.193 45.205 1.00 42.62 85 LEU A O 1
ATOM 667 N N . SER A 1 86 ? -40.359 30.894 47.017 1.00 34.47 86 SER A N 1
ATOM 668 C CA . SER A 1 86 ? -41.421 31.547 47.801 1.00 34.47 86 SER A CA 1
ATOM 669 C C . SER A 1 86 ? -41.526 31.072 49.253 1.00 34.47 86 SER A C 1
ATOM 671 O O . SER A 1 86 ? -41.852 29.931 49.555 1.00 34.47 86 SER A O 1
ATOM 673 N N . ALA A 1 87 ? -41.221 32.043 50.110 1.00 39.59 87 ALA A N 1
ATOM 674 C CA . ALA A 1 87 ? -41.689 32.384 51.448 1.00 39.59 87 ALA A CA 1
ATOM 675 C C . ALA A 1 87 ? -42.714 31.516 52.222 1.00 39.59 87 ALA A C 1
ATOM 677 O O . ALA A 1 87 ? -43.775 31.143 51.731 1.00 39.59 87 ALA A O 1
ATOM 678 N N . ASN A 1 88 ? -42.438 31.522 53.536 1.00 40.69 88 ASN A N 1
ATOM 679 C CA . ASN A 1 88 ? -43.331 31.555 54.704 1.00 40.69 88 ASN A CA 1
ATOM 680 C C . ASN A 1 88 ? -43.885 30.256 55.319 1.00 40.69 88 ASN A C 1
ATOM 682 O O . ASN A 1 88 ? -44.693 29.552 54.729 1.00 40.69 88 ASN A O 1
ATOM 686 N N . GLY A 1 89 ? -43.598 30.111 56.625 1.00 31.98 89 GLY A N 1
ATOM 687 C CA . GLY A 1 89 ? -44.537 29.575 57.619 1.00 31.98 89 GLY A CA 1
ATOM 688 C C . GLY A 1 89 ? -44.004 28.454 58.520 1.00 31.98 89 GLY A C 1
ATOM 689 O O . GLY A 1 89 ? -44.062 27.288 58.157 1.00 31.98 89 GLY A O 1
ATOM 690 N N . THR A 1 90 ? -43.569 28.791 59.738 1.00 34.44 90 THR A N 1
ATOM 691 C CA . THR A 1 90 ? -43.613 27.905 60.931 1.00 34.44 90 THR A CA 1
ATOM 692 C C . THR A 1 90 ? -45.069 27.447 61.204 1.00 34.44 90 THR A C 1
ATOM 694 O O . THR A 1 90 ? -45.962 28.168 60.752 1.00 34.44 90 THR A O 1
ATOM 697 N N . PRO A 1 91 ? -45.388 26.337 61.938 1.00 42.44 91 PRO A N 1
ATOM 698 C CA . PRO A 1 91 ? -44.801 25.961 63.242 1.00 42.44 91 PRO A CA 1
ATOM 699 C C . PRO A 1 91 ? -44.698 24.448 63.629 1.00 42.44 91 PRO A C 1
ATOM 701 O O . PRO A 1 91 ? -45.364 23.574 63.092 1.00 42.44 91 PRO A O 1
ATOM 704 N N . THR A 1 92 ? -43.854 24.194 64.640 1.00 33.75 92 THR A N 1
ATOM 705 C CA . THR A 1 92 ? -43.984 23.300 65.824 1.00 33.75 92 THR A CA 1
ATOM 706 C C . THR A 1 92 ? -44.779 21.972 65.777 1.00 33.75 92 THR A C 1
ATOM 708 O O . THR A 1 92 ? -46.000 21.998 65.677 1.00 33.75 92 THR A O 1
ATOM 711 N N . ASN A 1 93 ? -44.115 20.838 66.088 1.00 33.44 93 ASN A N 1
ATOM 712 C CA . ASN A 1 93 ? -44.446 19.859 67.168 1.00 33.44 93 ASN A CA 1
ATOM 713 C C . ASN A 1 93 ? -43.558 18.591 67.061 1.00 33.44 93 ASN A C 1
ATOM 715 O O . ASN A 1 93 ? -43.490 17.963 66.016 1.00 33.44 93 ASN A O 1
ATOM 719 N N . GLN A 1 94 ? -42.694 18.330 68.047 1.00 37.62 94 GLN A N 1
ATOM 720 C CA . GLN A 1 94 ? -42.842 17.359 69.153 1.00 37.62 94 GLN A CA 1
ATOM 721 C C . GLN A 1 94 ? -42.663 15.859 68.815 1.00 37.62 94 GLN A C 1
ATOM 723 O O . GLN A 1 94 ? -43.507 15.228 68.195 1.00 37.62 94 GLN A O 1
ATOM 728 N N . SER A 1 95 ? -41.611 15.313 69.441 1.00 37.88 95 SER A N 1
ATOM 729 C CA . SER A 1 95 ? -41.567 14.061 70.213 1.00 37.88 95 SER A CA 1
ATOM 730 C C . SER A 1 95 ? -41.473 12.676 69.548 1.00 37.88 95 SER A C 1
ATOM 732 O O . SER A 1 95 ? -42.419 12.113 69.017 1.00 37.88 95 SER A O 1
ATOM 734 N N . THR A 1 96 ? -40.334 12.061 69.889 1.00 36.06 96 THR A N 1
ATOM 735 C CA . THR A 1 96 ? -40.154 10.728 70.497 1.00 36.06 96 THR A CA 1
ATOM 736 C C . THR A 1 96 ? -40.109 9.454 69.650 1.00 36.06 96 THR A C 1
ATOM 738 O O . THR A 1 96 ? -41.083 9.011 69.059 1.00 36.06 96 THR A O 1
ATOM 741 N N . SER A 1 97 ? -38.986 8.772 69.897 1.00 38.16 97 SER A N 1
ATOM 742 C CA . SER A 1 97 ? -38.816 7.339 70.144 1.00 38.16 97 SER A CA 1
ATOM 743 C C . SER A 1 97 ? -38.642 6.400 68.953 1.00 38.16 97 SER A C 1
ATOM 745 O O . SER A 1 97 ? -39.476 6.255 68.065 1.00 38.16 97 SER A O 1
ATOM 747 N N . ALA A 1 98 ? -37.508 5.708 69.034 1.00 49.81 98 ALA A N 1
ATOM 748 C CA . ALA A 1 98 ? -37.045 4.641 68.179 1.00 49.81 98 ALA A CA 1
ATOM 749 C C . ALA A 1 98 ? -38.091 3.539 67.980 1.00 49.81 98 ALA A C 1
ATOM 751 O O . ALA A 1 98 ? -38.643 3.003 68.940 1.00 49.81 98 ALA A O 1
ATOM 752 N N . THR A 1 99 ? -38.248 3.106 66.729 1.00 37.53 99 THR A N 1
ATOM 753 C CA . THR A 1 99 ? -38.708 1.753 66.419 1.00 37.53 99 THR A CA 1
ATOM 754 C C . THR A 1 99 ? -37.865 1.157 65.297 1.00 37.53 99 THR A C 1
ATOM 756 O O . THR A 1 99 ? -37.662 1.716 64.220 1.00 37.53 99 THR A O 1
ATOM 759 N N . THR A 1 100 ? -37.326 -0.012 65.619 1.00 52.31 100 THR A N 1
ATOM 760 C CA . THR A 1 100 ? -36.581 -0.936 64.774 1.00 52.31 100 THR A CA 1
ATOM 761 C C . THR A 1 100 ? -37.280 -1.163 63.434 1.00 52.31 100 THR A C 1
ATOM 763 O O . THR A 1 100 ? -38.377 -1.723 63.405 1.00 52.31 100 THR A O 1
ATOM 766 N N . SER A 1 101 ? -36.631 -0.812 62.323 1.00 45.09 101 SER A N 1
ATOM 767 C CA . SER A 1 101 ? -37.131 -1.132 60.984 1.00 45.09 101 SER A CA 1
ATOM 768 C C . SER A 1 101 ? -36.171 -2.078 60.274 1.00 45.09 101 SER A C 1
ATOM 770 O O . SER A 1 101 ? -35.015 -1.773 59.996 1.00 45.09 101 SER A O 1
ATOM 772 N N . LYS A 1 102 ? -36.682 -3.288 60.057 1.00 49.31 102 LYS A N 1
ATOM 773 C CA . LYS A 1 102 ? -36.037 -4.433 59.423 1.00 49.31 102 LYS A CA 1
ATOM 774 C C . LYS A 1 102 ? -35.483 -4.093 58.033 1.00 49.31 102 LYS A C 1
ATOM 776 O O . LYS A 1 102 ? -36.217 -3.641 57.162 1.00 49.31 102 LYS A O 1
ATOM 781 N N . LYS A 1 103 ? -34.212 -4.456 57.837 1.00 53.41 103 LYS A N 1
ATOM 782 C CA . LYS A 1 103 ? -33.584 -4.998 56.618 1.00 53.41 103 LYS A CA 1
ATOM 783 C C . LYS A 1 103 ? -34.533 -5.121 55.407 1.00 53.41 103 LYS A C 1
ATOM 785 O O . LYS A 1 103 ? -35.295 -6.082 55.310 1.00 53.41 103 LYS A O 1
ATOM 790 N N . ARG A 1 104 ? -34.389 -4.228 54.425 1.00 51.47 104 ARG A N 1
ATOM 791 C CA . ARG A 1 104 ? -34.717 -4.509 53.017 1.00 51.47 104 ARG A CA 1
ATOM 792 C C . ARG A 1 104 ? -33.442 -4.349 52.192 1.00 51.47 104 ARG A C 1
ATOM 794 O O . ARG A 1 104 ? -33.134 -3.282 51.690 1.00 51.47 104 ARG A O 1
ATOM 801 N N . ALA A 1 105 ? -32.684 -5.436 52.099 1.00 55.19 105 ALA A N 1
ATOM 802 C CA . ALA A 1 105 ? -31.626 -5.587 51.111 1.00 55.19 105 ALA A CA 1
ATOM 803 C C . ALA A 1 105 ? -32.264 -6.141 49.833 1.00 55.19 105 ALA A C 1
ATOM 805 O O . ALA A 1 105 ? -32.407 -7.354 49.721 1.00 55.19 105 ALA A O 1
ATOM 806 N N . ARG A 1 106 ? -32.731 -5.275 48.927 1.00 62.03 106 ARG A N 1
ATOM 807 C CA . ARG A 1 106 ? -33.131 -5.648 47.559 1.00 62.03 106 ARG A CA 1
ATOM 808 C C . ARG A 1 106 ? -33.006 -4.433 46.640 1.00 62.03 106 ARG A C 1
ATOM 810 O O . ARG A 1 106 ? -33.945 -3.658 46.574 1.00 62.03 106 ARG A O 1
ATOM 817 N N . GLU A 1 107 ? -31.847 -4.309 45.991 1.00 55.16 107 GLU A N 1
ATOM 818 C CA . GLU A 1 107 ? -31.661 -3.654 44.673 1.00 55.16 107 GLU A CA 1
ATOM 819 C C . GLU A 1 107 ? -30.242 -3.840 44.075 1.00 55.16 107 GLU A C 1
ATOM 821 O O . GLU A 1 107 ? -29.949 -3.343 42.992 1.00 55.16 107 GLU A O 1
ATOM 826 N N . SER A 1 108 ? -29.360 -4.635 44.702 1.00 58.88 108 SER A N 1
ATOM 827 C CA . SER A 1 108 ? -28.013 -4.928 44.175 1.00 58.88 108 SER A CA 1
ATOM 828 C C . SER A 1 108 ? -28.011 -5.709 42.854 1.00 58.88 108 SER A C 1
ATOM 830 O O . SER A 1 108 ? -27.044 -5.644 42.103 1.00 58.88 108 SER A O 1
ATOM 832 N N . GLU A 1 109 ? -29.081 -6.452 42.561 1.00 61.91 109 GLU A N 1
ATOM 833 C CA . GLU A 1 109 ? -29.174 -7.315 41.378 1.00 61.91 109 GLU A CA 1
ATOM 834 C C . GLU A 1 109 ? -29.307 -6.507 40.076 1.00 61.91 109 GLU A C 1
ATOM 836 O O . GLU A 1 109 ? -28.711 -6.870 39.065 1.00 61.91 109 GLU A O 1
ATOM 841 N N . GLY A 1 110 ? -30.003 -5.362 40.109 1.00 75.50 110 GLY A N 1
ATOM 842 C CA . GLY A 1 110 ? -30.130 -4.466 38.954 1.00 75.50 110 GLY A CA 1
ATOM 843 C C . GLY A 1 110 ? -28.825 -3.741 38.623 1.00 75.50 110 GLY A C 1
ATOM 844 O O . GLY A 1 110 ? -28.437 -3.672 37.459 1.00 75.50 110 GLY A O 1
ATOM 845 N N . ILE A 1 111 ? -28.108 -3.275 39.650 1.00 81.44 111 ILE A N 1
ATOM 846 C CA . ILE A 1 111 ? -26.813 -2.594 39.499 1.00 81.44 111 ILE A CA 1
ATOM 847 C C . ILE A 1 111 ? -25.736 -3.576 39.020 1.00 81.44 111 ILE A C 1
ATOM 849 O O . ILE A 1 111 ? -25.007 -3.274 38.080 1.00 81.44 111 ILE A O 1
ATOM 853 N N . ALA A 1 112 ? -25.666 -4.778 39.603 1.00 83.56 112 ALA A N 1
ATOM 854 C CA . ALA A 1 112 ? -24.722 -5.813 39.177 1.00 83.56 112 ALA A CA 1
ATOM 855 C C . ALA A 1 112 ? -24.986 -6.277 37.736 1.00 83.56 112 ALA A C 1
ATOM 857 O O . ALA A 1 112 ? -24.046 -6.482 36.965 1.00 83.56 112 ALA A O 1
ATOM 858 N N . LYS A 1 113 ? -26.261 -6.391 37.343 1.00 85.06 113 LYS A N 1
ATOM 859 C CA . LYS A 1 113 ? -26.644 -6.687 35.961 1.00 85.06 113 LYS A CA 1
ATOM 860 C C . LYS A 1 113 ? -26.235 -5.555 35.017 1.00 85.06 113 LYS A C 1
ATOM 862 O O . LYS A 1 113 ? -25.599 -5.836 34.009 1.00 85.06 113 LYS A O 1
ATOM 867 N N . GLY A 1 114 ? -26.515 -4.300 35.374 1.00 90.50 114 GLY A N 1
ATOM 868 C CA . GLY A 1 114 ? -26.119 -3.130 34.586 1.00 90.50 114 GLY A CA 1
ATOM 869 C C . GLY A 1 114 ? -24.602 -3.005 34.421 1.00 90.50 114 GLY A C 1
ATOM 870 O O . GLY A 1 114 ? -24.124 -2.739 33.323 1.00 90.50 114 GLY A O 1
ATOM 871 N N . LEU A 1 115 ? -23.827 -3.275 35.476 1.00 91.75 115 LEU A N 1
ATOM 872 C CA . LEU A 1 115 ? -22.363 -3.287 35.416 1.00 91.75 115 LEU A CA 1
ATOM 873 C C . LEU A 1 115 ? -21.831 -4.411 34.522 1.00 91.75 115 LEU A C 1
ATOM 875 O O . LEU A 1 115 ? -20.905 -4.194 33.744 1.00 91.75 115 LEU A O 1
ATOM 879 N N . THR A 1 116 ? -22.441 -5.594 34.601 1.00 91.00 116 THR A N 1
ATOM 880 C CA . THR A 1 116 ? -22.105 -6.729 33.731 1.00 91.00 116 THR A CA 1
ATOM 881 C C . THR A 1 116 ? -22.405 -6.396 32.269 1.00 91.00 116 THR A C 1
ATOM 883 O O . THR A 1 116 ? -21.579 -6.631 31.394 1.00 91.00 116 THR A O 1
ATOM 886 N N . GLU A 1 117 ? -23.557 -5.786 32.000 1.00 93.75 117 GLU A N 1
ATOM 887 C CA . GLU A 1 117 ? -23.981 -5.380 30.660 1.00 93.75 117 GLU A CA 1
ATOM 888 C C . GLU A 1 117 ? -23.050 -4.297 30.089 1.00 93.75 117 GLU A C 1
ATOM 890 O O . GLU A 1 117 ? -22.565 -4.437 28.966 1.00 93.75 117 GLU A O 1
ATOM 895 N N . MET A 1 118 ? -22.664 -3.299 30.893 1.00 94.38 118 MET A N 1
ATOM 896 C CA . MET A 1 118 ? -21.631 -2.321 30.526 1.00 94.38 118 MET A CA 1
ATOM 897 C C . MET A 1 118 ? -2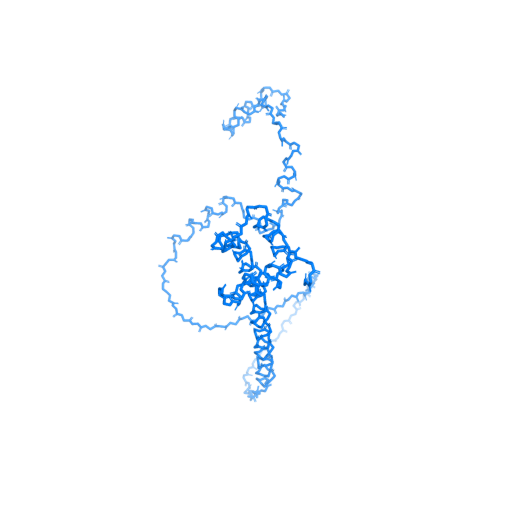0.283 -2.989 30.227 1.00 94.38 118 MET A C 1
ATOM 899 O O . MET A 1 118 ? -19.688 -2.711 29.189 1.00 94.38 118 MET A O 1
ATOM 903 N N . ALA A 1 119 ? -19.815 -3.906 31.079 1.00 93.94 119 ALA A N 1
ATOM 904 C CA . ALA A 1 119 ? -18.560 -4.626 30.860 1.00 93.94 119 ALA A CA 1
ATOM 905 C C . ALA A 1 119 ? -18.579 -5.430 29.549 1.00 93.94 119 ALA A C 1
ATOM 907 O O . ALA A 1 119 ? -17.604 -5.406 28.799 1.00 93.94 119 ALA A O 1
ATOM 908 N N . THR A 1 120 ? -19.700 -6.085 29.225 1.00 95.31 120 THR A N 1
ATOM 909 C CA . THR A 1 120 ? -19.849 -6.802 27.948 1.00 95.31 120 THR A CA 1
ATOM 910 C C . THR A 1 120 ? -19.857 -5.862 26.743 1.00 95.31 120 THR A C 1
ATOM 912 O O . THR A 1 120 ? -19.219 -6.161 25.732 1.00 95.31 120 THR A O 1
ATOM 915 N N . GLN A 1 121 ? -20.516 -4.700 26.844 1.00 95.19 121 GLN A N 1
ATOM 916 C CA . GLN A 1 121 ? -20.512 -3.699 25.776 1.00 95.19 121 GLN A CA 1
ATOM 917 C C . GLN A 1 121 ? -19.105 -3.145 25.543 1.00 95.19 121 GLN A C 1
ATOM 919 O O . GLN A 1 121 ? -18.661 -3.120 24.394 1.00 95.19 121 GLN A O 1
ATOM 924 N N . PHE A 1 122 ? -18.378 -2.793 26.609 1.00 96.69 122 PHE A N 1
ATOM 925 C CA . PHE A 1 122 ? -16.987 -2.345 26.516 1.00 96.69 122 PHE A CA 1
ATOM 926 C C . PHE A 1 122 ? -16.067 -3.421 25.944 1.00 96.69 122 PHE A C 1
ATOM 928 O O . PHE A 1 122 ? -15.291 -3.114 25.044 1.00 96.69 122 PHE A O 1
ATOM 935 N N . GLY A 1 123 ? -16.190 -4.677 26.386 1.00 96.31 123 GLY A N 1
ATOM 936 C CA . GLY A 1 123 ? -15.441 -5.797 25.808 1.00 96.31 123 GLY A CA 1
ATOM 937 C C . GLY A 1 123 ? -15.655 -5.895 24.297 1.00 96.31 123 GLY A C 1
ATOM 938 O O . GLY A 1 123 ? -14.702 -5.828 23.528 1.00 96.31 123 GLY A O 1
ATOM 939 N N . SER A 1 124 ? -16.919 -5.894 23.858 1.00 95.38 124 SER A N 1
ATOM 940 C CA . SER A 1 124 ? -17.247 -5.943 22.428 1.00 95.38 124 SER A CA 1
ATOM 941 C C . SER A 1 124 ? -16.753 -4.720 21.641 1.00 95.38 124 SER A C 1
ATOM 943 O O . SER A 1 124 ? -16.440 -4.827 20.455 1.00 95.38 124 SER A O 1
ATOM 945 N N . PHE A 1 125 ? -16.694 -3.547 22.277 1.00 96.94 125 PHE A N 1
ATOM 946 C CA . PHE A 1 125 ? -16.179 -2.324 21.672 1.00 96.94 125 PHE A CA 1
ATOM 947 C C . PHE A 1 125 ? -14.660 -2.389 21.492 1.00 96.94 125 PHE A C 1
ATOM 949 O O . PHE A 1 125 ? -14.168 -2.039 20.418 1.00 96.94 125 PHE A O 1
ATOM 956 N N . PHE A 1 126 ? -13.921 -2.871 22.497 1.00 95.38 126 PHE A N 1
ATOM 957 C CA . PHE A 1 126 ? -12.480 -3.091 22.388 1.00 95.38 126 PHE A CA 1
ATOM 958 C C . PHE A 1 126 ? -12.150 -4.152 21.340 1.00 95.38 126 PHE A C 1
ATOM 960 O O . PHE A 1 126 ? -11.267 -3.910 20.524 1.00 95.38 126 PHE A O 1
ATOM 967 N N . ASP A 1 127 ? -12.898 -5.256 21.276 1.00 95.31 127 ASP A N 1
ATOM 968 C CA . ASP A 1 127 ? -12.701 -6.292 20.253 1.00 95.31 127 ASP A CA 1
ATOM 969 C C . ASP A 1 127 ? -12.896 -5.735 18.836 1.00 95.31 127 ASP A C 1
ATOM 971 O O . ASP A 1 127 ? -12.065 -5.945 17.945 1.00 95.31 127 ASP A O 1
ATOM 975 N N . LYS A 1 128 ? -13.968 -4.957 18.626 1.00 95.75 128 LYS A N 1
ATOM 976 C CA . LYS A 1 128 ? -14.227 -4.279 17.346 1.00 95.75 128 LYS A CA 1
ATOM 977 C C . LYS A 1 128 ? -13.139 -3.263 17.016 1.00 95.75 128 LYS A C 1
ATOM 979 O O . LYS A 1 128 ? -12.659 -3.252 15.889 1.00 95.75 128 LYS A O 1
ATOM 984 N N . THR A 1 129 ? -12.734 -2.446 17.988 1.00 95.44 129 THR A N 1
ATOM 985 C CA . THR A 1 129 ? -11.681 -1.432 17.816 1.00 95.44 129 THR A CA 1
ATOM 986 C C . THR A 1 129 ? -10.335 -2.075 17.500 1.00 95.44 129 THR A C 1
ATOM 988 O O . THR A 1 129 ? -9.611 -1.598 16.636 1.00 95.44 129 THR A O 1
ATOM 991 N N . ASN A 1 130 ? -9.995 -3.181 18.160 1.00 95.25 130 ASN A N 1
ATOM 992 C CA . ASN A 1 130 ? -8.763 -3.913 17.899 1.00 95.25 130 ASN A CA 1
ATOM 993 C C . ASN A 1 130 ? -8.771 -4.533 16.494 1.00 95.25 130 ASN A C 1
ATOM 995 O O . ASN A 1 130 ? -7.777 -4.456 15.777 1.00 95.25 130 ASN A O 1
ATOM 999 N N . THR A 1 131 ? -9.915 -5.080 16.070 1.00 95.31 131 THR A N 1
ATOM 1000 C CA . THR A 1 131 ? -10.087 -5.626 14.715 1.00 95.31 131 THR A CA 1
ATOM 1001 C C . THR A 1 131 ? -9.915 -4.537 13.653 1.00 95.31 131 THR A C 1
ATOM 1003 O O . THR A 1 131 ? -9.116 -4.702 12.733 1.00 95.31 131 THR A O 1
ATOM 1006 N N . THR A 1 132 ? -10.588 -3.390 13.797 1.00 92.38 132 THR A N 1
ATOM 1007 C CA . THR A 1 132 ? -10.455 -2.282 12.836 1.00 92.38 132 THR A CA 1
ATOM 1008 C C . THR A 1 132 ? -9.048 -1.689 12.836 1.00 92.38 132 THR A C 1
ATOM 1010 O O . THR A 1 132 ? -8.520 -1.375 11.772 1.00 92.38 132 THR A O 1
ATOM 1013 N N . MET A 1 133 ? -8.398 -1.586 13.999 1.00 94.94 133 MET A N 1
ATOM 1014 C CA . MET A 1 133 ? -7.004 -1.149 14.109 1.00 94.94 133 MET A CA 1
ATOM 1015 C C . MET A 1 133 ? -6.059 -2.094 13.361 1.00 94.94 133 MET A C 1
ATOM 1017 O O . MET A 1 133 ? -5.195 -1.625 12.623 1.00 94.94 133 MET A O 1
ATOM 1021 N N . ALA A 1 134 ? -6.231 -3.410 13.511 1.00 93.75 134 ALA A N 1
ATOM 1022 C CA . ALA A 1 134 ? -5.423 -4.405 12.811 1.00 93.75 134 ALA A CA 1
ATOM 1023 C C . ALA A 1 134 ? -5.607 -4.320 11.286 1.00 93.75 134 ALA A C 1
ATOM 1025 O O . ALA A 1 134 ? -4.628 -4.368 10.543 1.00 93.75 134 ALA A O 1
ATOM 1026 N N . GLU A 1 135 ? -6.838 -4.116 10.809 1.00 93.44 135 GLU A N 1
ATOM 1027 C CA . GLU A 1 135 ? -7.116 -3.909 9.383 1.00 93.44 135 GLU A CA 1
ATOM 1028 C C . GLU A 1 135 ? -6.483 -2.619 8.845 1.00 93.44 135 GLU A C 1
ATOM 1030 O O . GLU A 1 135 ? -5.911 -2.618 7.752 1.00 93.44 135 GLU A O 1
ATOM 1035 N N . ILE A 1 136 ? -6.555 -1.521 9.604 1.00 92.38 136 ILE A N 1
ATOM 1036 C CA . ILE A 1 136 ? -5.906 -0.252 9.250 1.00 92.38 136 ILE A CA 1
ATOM 1037 C C . ILE A 1 136 ? -4.388 -0.435 9.209 1.00 92.38 136 ILE A C 1
ATOM 1039 O O . ILE A 1 136 ? -3.760 -0.032 8.232 1.00 92.38 136 ILE A O 1
ATOM 1043 N N . ALA A 1 137 ? -3.803 -1.074 10.223 1.00 91.12 137 ALA A N 1
ATOM 1044 C CA . ALA A 1 137 ? -2.372 -1.348 10.288 1.00 91.12 137 ALA A CA 1
ATOM 1045 C C . ALA A 1 137 ? -1.913 -2.203 9.102 1.00 91.12 137 ALA A C 1
ATOM 1047 O O . ALA A 1 137 ? -0.923 -1.863 8.461 1.00 91.12 137 ALA A O 1
ATOM 1048 N N . HIS A 1 138 ? -2.666 -3.247 8.747 1.00 89.88 138 HIS A N 1
ATOM 1049 C CA . HIS A 1 138 ? -2.376 -4.073 7.578 1.00 89.88 138 HIS A CA 1
ATOM 1050 C C . HIS A 1 138 ? -2.443 -3.264 6.276 1.00 89.88 138 HIS A C 1
ATOM 1052 O O . HIS A 1 138 ? -1.557 -3.366 5.434 1.00 89.88 138 HIS A O 1
ATOM 1058 N N . ARG A 1 139 ? -3.474 -2.427 6.094 1.00 87.19 139 ARG A N 1
ATOM 1059 C CA . ARG A 1 139 ? -3.626 -1.596 4.885 1.00 87.19 139 ARG A CA 1
ATOM 1060 C C . ARG A 1 139 ? -2.537 -0.528 4.763 1.00 87.19 139 ARG A C 1
ATOM 1062 O O . ARG A 1 139 ? -2.012 -0.332 3.671 1.00 87.19 139 ARG A O 1
ATOM 1069 N N . ILE A 1 140 ? -2.212 0.163 5.857 1.00 86.88 140 ILE A N 1
ATOM 1070 C CA . ILE A 1 140 ? -1.156 1.185 5.888 1.00 86.88 140 ILE A CA 1
ATOM 1071 C C . ILE A 1 140 ? 0.215 0.533 5.696 1.00 86.88 140 ILE A C 1
ATOM 1073 O O . ILE A 1 140 ? 1.008 1.041 4.908 1.00 86.88 140 ILE A O 1
ATOM 1077 N N . GLY A 1 141 ? 0.464 -0.597 6.365 1.00 86.88 141 GLY A N 1
ATOM 1078 C CA . GLY A 1 141 ? 1.678 -1.396 6.208 1.00 86.88 141 GLY A CA 1
ATOM 1079 C C . GLY A 1 141 ? 1.872 -1.828 4.760 1.00 86.88 141 GLY A C 1
ATOM 1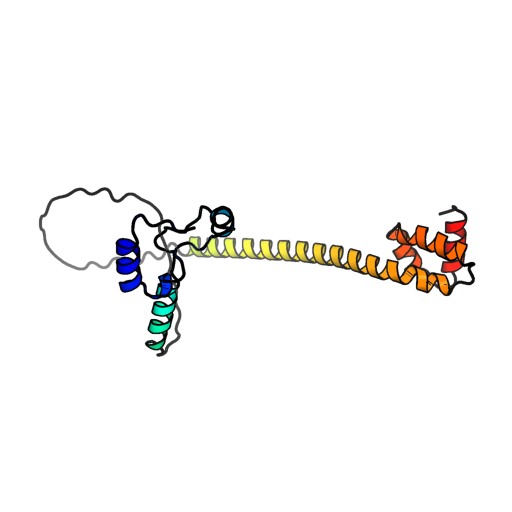080 O O . GLY A 1 141 ? 2.865 -1.461 4.153 1.00 86.88 141 GLY A O 1
ATOM 1081 N N . TYR A 1 142 ? 0.863 -2.453 4.150 1.00 86.50 142 TYR A N 1
ATOM 1082 C CA . TYR A 1 142 ? 0.921 -2.869 2.747 1.00 86.50 142 TYR A CA 1
ATOM 1083 C C . TYR A 1 142 ? 1.176 -1.700 1.780 1.00 86.50 142 TYR A C 1
ATOM 1085 O O . TYR A 1 142 ? 2.008 -1.797 0.882 1.00 86.50 142 TYR A O 1
ATOM 1093 N N . ALA A 1 143 ? 0.505 -0.557 1.969 1.00 79.62 143 ALA A N 1
ATOM 1094 C CA . ALA A 1 143 ? 0.742 0.624 1.138 1.00 79.62 143 ALA A CA 1
ATOM 1095 C C . ALA A 1 143 ? 2.168 1.183 1.300 1.00 79.62 143 ALA A C 1
ATOM 1097 O O . ALA A 1 143 ? 2.764 1.657 0.327 1.00 79.62 143 ALA A O 1
ATOM 1098 N N . HIS A 1 144 ? 2.712 1.133 2.519 1.00 87.44 144 HIS A N 1
ATOM 1099 C CA . HIS A 1 144 ? 4.093 1.506 2.803 1.00 87.44 144 HIS A CA 1
ATOM 1100 C C . HIS A 1 144 ? 5.080 0.529 2.150 1.00 87.44 144 HIS A C 1
ATOM 1102 O O . HIS A 1 144 ? 5.975 0.970 1.429 1.00 87.44 144 HIS A O 1
ATOM 1108 N N . ASP A 1 145 ? 4.852 -0.774 2.303 1.00 88.25 145 ASP A N 1
ATOM 1109 C CA . ASP A 1 145 ? 5.683 -1.843 1.750 1.00 88.25 145 ASP A CA 1
ATOM 1110 C C . ASP A 1 145 ? 5.732 -1.784 0.217 1.00 88.25 145 ASP A C 1
ATOM 1112 O O . ASP A 1 145 ? 6.817 -1.817 -0.363 1.00 88.25 145 ASP A O 1
ATOM 1116 N N . ILE A 1 146 ? 4.590 -1.576 -0.457 1.00 91.50 146 ILE A N 1
ATOM 1117 C CA . ILE A 1 146 ? 4.556 -1.362 -1.916 1.00 91.50 146 ILE A CA 1
ATOM 1118 C C . ILE A 1 146 ? 5.370 -0.129 -2.310 1.00 91.50 146 ILE A C 1
ATOM 1120 O O . ILE A 1 146 ? 6.060 -0.131 -3.330 1.00 91.50 146 ILE A O 1
ATOM 1124 N N . SER A 1 147 ? 5.262 0.963 -1.551 1.00 91.69 147 SER A N 1
ATOM 1125 C CA . SER A 1 147 ? 5.994 2.197 -1.850 1.00 91.69 147 SER A CA 1
ATOM 1126 C C . SER A 1 147 ? 7.506 1.981 -1.781 1.00 91.69 147 SER A C 1
ATOM 1128 O O . SER A 1 147 ? 8.234 2.429 -2.670 1.00 91.69 147 SER A O 1
ATOM 1130 N N . GLU A 1 148 ? 7.981 1.247 -0.773 1.00 92.88 148 GLU A N 1
ATOM 1131 C CA . GLU A 1 148 ? 9.388 0.864 -0.664 1.00 92.88 148 GLU A CA 1
ATOM 1132 C C . GLU A 1 148 ? 9.797 -0.107 -1.781 1.00 92.88 148 GLU A C 1
ATOM 1134 O O . GLU A 1 148 ? 10.795 0.134 -2.462 1.00 92.88 148 GLU A O 1
ATOM 1139 N N . ALA A 1 149 ? 8.986 -1.129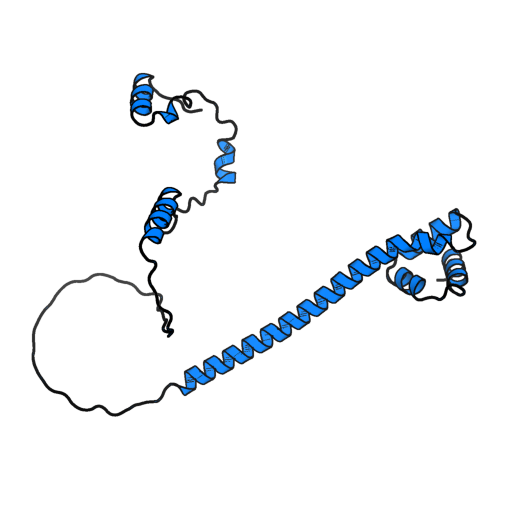 -2.075 1.00 93.06 149 ALA A N 1
ATOM 1140 C CA . ALA A 1 149 ? 9.237 -2.064 -3.172 1.00 93.06 149 ALA A CA 1
ATOM 1141 C C . ALA A 1 149 ? 9.362 -1.342 -4.528 1.00 93.06 149 ALA A C 1
ATOM 1143 O O . ALA A 1 149 ? 10.299 -1.594 -5.289 1.00 93.06 149 ALA A O 1
ATOM 1144 N N . ARG A 1 150 ? 8.498 -0.355 -4.808 1.00 95.06 150 ARG A N 1
ATOM 1145 C CA . ARG A 1 150 ? 8.561 0.483 -6.022 1.00 95.06 150 ARG A CA 1
ATOM 1146 C C . ARG A 1 150 ? 9.900 1.200 -6.186 1.00 95.06 150 ARG A C 1
ATOM 1148 O O . ARG A 1 150 ? 10.388 1.304 -7.310 1.00 95.06 150 ARG A O 1
ATOM 1155 N N . LYS A 1 151 ? 10.509 1.678 -5.095 1.00 94.88 151 LYS A N 1
ATOM 1156 C CA . LYS A 1 151 ? 11.831 2.333 -5.136 1.00 94.88 151 LYS A CA 1
ATOM 1157 C C . LYS A 1 151 ? 12.946 1.351 -5.499 1.00 94.88 151 LYS A C 1
ATOM 1159 O O . LYS A 1 151 ? 13.935 1.753 -6.108 1.00 94.88 151 LYS A O 1
ATOM 1164 N N . LEU A 1 152 ? 12.777 0.073 -5.159 1.00 94.44 152 LEU A N 1
ATOM 1165 C CA . LEU A 1 152 ? 13.759 -0.983 -5.404 1.00 94.44 152 LEU A CA 1
ATOM 1166 C C . LEU A 1 152 ? 13.679 -1.581 -6.818 1.00 94.44 152 LEU A C 1
ATOM 1168 O O . LEU A 1 152 ? 14.681 -2.111 -7.296 1.00 94.44 152 LEU A O 1
ATOM 1172 N N . VAL A 1 153 ? 12.542 -1.450 -7.519 1.00 94.62 153 VAL A N 1
ATOM 1173 C CA . VAL A 1 153 ? 12.323 -2.021 -8.869 1.00 94.62 153 VAL A CA 1
ATOM 1174 C C . VAL A 1 153 ? 13.461 -1.682 -9.832 1.00 94.62 153 VAL A C 1
ATOM 1176 O O . VAL A 1 153 ? 13.982 -2.562 -10.510 1.00 94.62 153 VAL A O 1
ATOM 1179 N N . ASN A 1 154 ? 13.887 -0.418 -9.886 1.00 91.25 154 ASN A N 1
ATOM 1180 C CA . ASN A 1 154 ? 14.936 -0.004 -10.820 1.00 91.25 154 ASN A CA 1
ATOM 1181 C C . ASN A 1 154 ? 16.303 -0.631 -10.487 1.00 91.25 154 ASN A C 1
ATOM 1183 O O . ASN A 1 154 ? 17.070 -0.954 -11.391 1.00 91.25 154 ASN A O 1
ATOM 1187 N N . GLY A 1 155 ? 16.595 -0.832 -9.197 1.00 90.50 155 GLY A N 1
ATOM 1188 C CA . GLY A 1 155 ? 17.809 -1.513 -8.748 1.00 90.50 155 GLY A CA 1
ATOM 1189 C C . GLY A 1 155 ? 17.819 -2.982 -9.164 1.00 90.50 155 GLY A C 1
ATOM 1190 O O . GLY A 1 155 ? 18.808 -3.457 -9.713 1.00 90.50 155 GLY A O 1
ATOM 1191 N N . GLU A 1 156 ? 16.700 -3.683 -8.992 1.00 92.06 156 GLU A N 1
ATOM 1192 C CA . GLU A 1 156 ? 16.558 -5.077 -9.425 1.00 92.06 156 GLU A CA 1
ATOM 1193 C C . GLU A 1 156 ? 16.623 -5.229 -10.949 1.00 92.06 156 GLU A C 1
ATOM 1195 O O . GLU A 1 156 ? 17.346 -6.084 -11.452 1.00 92.06 156 GLU A O 1
ATOM 1200 N N . LEU A 1 157 ? 15.947 -4.362 -11.708 1.00 91.69 157 LEU A N 1
ATOM 1201 C CA . LEU A 1 157 ? 15.987 -4.407 -13.174 1.00 91.69 157 LEU A CA 1
ATOM 1202 C C . LEU A 1 157 ? 17.381 -4.122 -13.744 1.00 91.69 157 LEU A C 1
ATOM 1204 O O . LEU A 1 157 ? 17.690 -4.581 -14.840 1.00 91.69 157 LEU A O 1
ATOM 1208 N N . SER A 1 158 ? 18.226 -3.387 -13.014 1.00 88.00 158 SER A N 1
ATOM 1209 C CA . SER A 1 158 ? 19.607 -3.111 -13.428 1.00 88.00 158 SER A CA 1
ATOM 1210 C C . SER A 1 158 ? 20.533 -4.331 -13.345 1.00 88.00 158 SER A C 1
ATOM 1212 O O . SER A 1 158 ? 21.589 -4.333 -13.973 1.00 88.00 158 SER A O 1
ATOM 1214 N N . LYS A 1 159 ? 20.138 -5.372 -12.598 1.00 90.00 159 LYS A N 1
ATOM 1215 C CA . LYS A 1 159 ? 20.867 -6.648 -12.519 1.00 90.00 159 LYS A CA 1
ATOM 1216 C C . LYS A 1 159 ? 20.633 -7.519 -13.752 1.00 90.00 159 LYS A C 1
ATOM 1218 O O . LYS A 1 159 ? 21.465 -8.359 -14.082 1.00 90.00 159 LYS A O 1
ATOM 1223 N N . LEU A 1 160 ? 19.507 -7.313 -14.434 1.00 88.38 160 LEU A N 1
ATOM 1224 C CA . LEU A 1 160 ? 19.162 -8.051 -15.638 1.00 88.38 160 LEU A CA 1
ATOM 1225 C C . LEU A 1 160 ? 19.973 -7.527 -16.835 1.00 88.38 160 LEU A C 1
ATOM 1227 O O . LEU A 1 160 ? 20.229 -6.324 -16.924 1.00 88.38 160 LEU A O 1
ATOM 1231 N N . PRO A 1 161 ? 20.342 -8.393 -17.796 1.00 87.12 161 PRO A N 1
ATOM 1232 C CA . PRO A 1 161 ? 21.096 -8.009 -18.989 1.00 87.12 161 PRO A CA 1
ATOM 1233 C C . PRO A 1 161 ? 20.201 -7.285 -20.017 1.00 87.12 161 PRO A C 1
ATOM 1235 O O . PRO A 1 161 ? 20.004 -7.759 -21.134 1.00 87.12 161 PRO A O 1
ATOM 1238 N N . LEU A 1 162 ? 19.629 -6.141 -19.631 1.00 85.62 1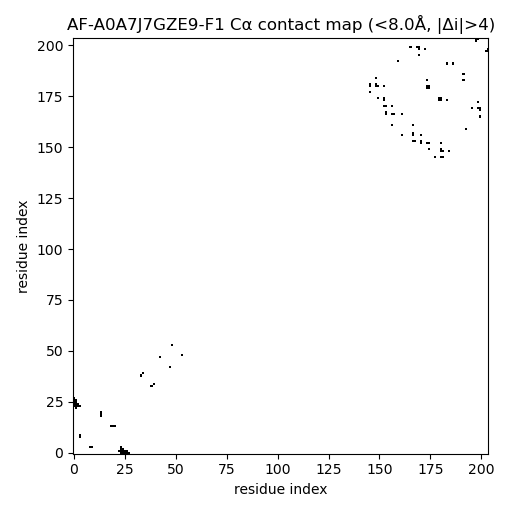62 LEU A N 1
ATOM 1239 C CA . LEU A 1 162 ? 18.735 -5.316 -20.446 1.00 85.62 162 LEU A CA 1
ATOM 1240 C C . LEU A 1 162 ? 19.430 -4.033 -20.914 1.00 85.62 162 LEU A C 1
ATOM 1242 O O . LEU A 1 162 ? 20.325 -3.499 -20.258 1.00 85.62 162 LEU A O 1
ATOM 1246 N N . ASN A 1 163 ? 18.987 -3.506 -22.055 1.00 88.94 163 ASN A N 1
ATOM 1247 C CA . ASN A 1 163 ? 19.389 -2.176 -22.504 1.00 88.94 163 ASN A CA 1
ATOM 1248 C C . ASN A 1 163 ? 18.698 -1.098 -21.650 1.00 88.94 163 ASN A C 1
ATOM 1250 O O . ASN A 1 163 ? 17.555 -1.271 -21.232 1.00 88.94 163 ASN A O 1
ATOM 1254 N N . SER A 1 164 ? 19.333 0.061 -21.467 1.00 89.38 164 SER A N 1
ATOM 1255 C CA . SER A 1 164 ? 18.833 1.139 -20.602 1.00 89.38 164 SER A CA 1
ATOM 1256 C C . SER A 1 164 ? 17.409 1.598 -20.946 1.00 89.38 164 SER A C 1
ATOM 1258 O O . SER A 1 164 ? 16.631 1.908 -20.047 1.00 89.38 164 SER A O 1
ATOM 1260 N N . ASN A 1 165 ? 17.039 1.616 -22.231 1.00 90.19 165 ASN A N 1
ATOM 1261 C CA . ASN A 1 165 ? 15.678 1.970 -22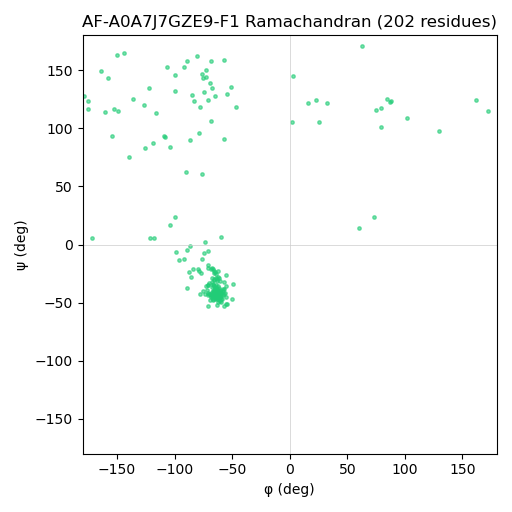.653 1.00 90.19 165 ASN A CA 1
ATOM 1262 C C . ASN A 1 165 ? 14.636 0.931 -22.217 1.00 90.19 165 ASN A C 1
ATOM 1264 O O . ASN A 1 165 ? 13.550 1.300 -21.766 1.00 90.19 165 ASN A O 1
ATOM 1268 N N . ASP A 1 166 ? 14.972 -0.354 -22.317 1.00 91.12 166 ASP A N 1
ATOM 1269 C CA . ASP A 1 166 ? 14.080 -1.449 -21.940 1.00 91.12 166 ASP A CA 1
ATOM 1270 C C . ASP A 1 166 ? 13.930 -1.522 -20.420 1.00 91.12 166 ASP A C 1
ATOM 1272 O O . ASP A 1 166 ? 12.813 -1.662 -19.925 1.00 91.12 166 ASP A O 1
ATOM 1276 N N . THR A 1 167 ? 15.018 -1.293 -19.676 1.00 92.06 167 THR A N 1
ATOM 1277 C CA . THR A 1 167 ? 15.003 -1.146 -18.213 1.00 92.06 167 THR A CA 1
ATOM 1278 C C . THR A 1 167 ? 14.041 -0.042 -17.772 1.00 92.06 167 THR A C 1
ATOM 1280 O O . THR A 1 167 ? 13.169 -0.280 -16.938 1.00 92.06 167 THR A O 1
ATOM 1283 N N . LEU A 1 168 ? 14.143 1.160 -18.354 1.00 91.62 168 LEU A N 1
ATOM 1284 C CA . LEU A 1 168 ? 13.279 2.293 -17.996 1.00 91.62 168 LEU A CA 1
ATOM 1285 C C . LEU A 1 168 ? 11.812 2.042 -18.362 1.00 91.62 168 LEU A C 1
ATOM 1287 O O . LEU A 1 168 ? 10.902 2.404 -17.607 1.00 91.62 168 LEU A O 1
ATOM 1291 N N . ARG A 1 169 ? 11.567 1.408 -19.512 1.00 93.69 169 ARG A N 1
ATOM 1292 C CA . ARG A 1 169 ? 10.214 1.075 -19.959 1.00 93.69 169 ARG A CA 1
ATOM 1293 C C . ARG A 1 169 ? 9.580 0.010 -19.064 1.00 93.69 169 ARG A C 1
ATOM 1295 O O . ARG A 1 169 ? 8.440 0.195 -18.643 1.00 93.69 169 ARG A O 1
ATOM 1302 N N . ALA A 1 170 ? 10.320 -1.041 -18.717 1.00 93.75 170 ALA A N 1
ATOM 1303 C CA . ALA A 1 170 ? 9.879 -2.076 -17.787 1.00 93.75 170 ALA A CA 1
ATOM 1304 C C . ALA A 1 170 ? 9.606 -1.488 -16.399 1.00 93.75 170 ALA A C 1
ATOM 1306 O O . ALA A 1 170 ? 8.518 -1.679 -15.862 1.00 93.75 170 ALA A O 1
ATOM 1307 N N . ALA A 1 171 ? 10.525 -0.676 -15.865 1.00 94.25 171 ALA A N 1
ATOM 1308 C CA . ALA A 1 171 ? 10.351 0.001 -14.580 1.00 94.25 171 ALA A CA 1
ATOM 1309 C C . ALA A 1 171 ? 9.066 0.838 -14.549 1.00 94.25 171 ALA A C 1
ATOM 1311 O O . ALA A 1 171 ? 8.282 0.759 -13.604 1.00 94.25 171 ALA A O 1
ATOM 1312 N N . THR A 1 172 ? 8.809 1.595 -15.619 1.00 94.25 172 THR A N 1
ATOM 1313 C CA . THR A 1 172 ? 7.604 2.424 -15.742 1.00 94.25 172 THR A CA 1
ATOM 1314 C C . THR A 1 172 ? 6.322 1.588 -15.781 1.00 94.25 172 THR A C 1
ATOM 1316 O O . THR A 1 172 ? 5.296 2.035 -15.272 1.00 94.25 172 THR A O 1
ATOM 1319 N N . LEU A 1 173 ? 6.344 0.401 -16.393 1.00 94.31 173 LEU A N 1
ATOM 1320 C CA . LEU A 1 173 ? 5.184 -0.495 -16.459 1.00 94.31 173 LEU A CA 1
ATOM 1321 C C . LEU A 1 173 ? 4.927 -1.211 -15.130 1.00 94.31 173 LEU A C 1
ATOM 1323 O O . LEU A 1 173 ? 3.770 -1.335 -14.733 1.00 94.31 173 LEU A O 1
ATOM 1327 N N . ILE A 1 174 ? 5.990 -1.639 -14.449 1.00 94.81 174 ILE A N 1
ATOM 1328 C CA . ILE A 1 174 ? 5.918 -2.368 -13.179 1.00 94.81 174 ILE A CA 1
ATOM 1329 C C . ILE A 1 174 ? 5.460 -1.429 -12.062 1.00 94.81 174 ILE A C 1
ATOM 1331 O O . ILE A 1 174 ? 4.462 -1.698 -11.414 1.00 94.81 174 ILE A O 1
ATOM 1335 N N . VAL A 1 175 ? 6.108 -0.274 -11.876 1.00 95.06 175 VAL A N 1
ATOM 1336 C CA . VAL A 1 175 ? 5.818 0.638 -10.749 1.00 95.06 175 VAL A CA 1
ATOM 1337 C C . VAL A 1 175 ? 4.385 1.190 -10.773 1.00 95.06 175 VAL A C 1
ATOM 1339 O O . VAL A 1 175 ? 3.829 1.500 -9.715 1.00 95.06 175 VAL A O 1
ATOM 1342 N N . LYS A 1 176 ? 3.768 1.304 -11.957 1.00 92.62 176 LYS A N 1
ATOM 1343 C CA . LYS A 1 176 ? 2.385 1.788 -12.116 1.00 92.62 176 LYS A CA 1
ATOM 1344 C C . LYS A 1 176 ? 1.336 0.862 -11.505 1.00 92.62 176 LYS A C 1
ATOM 1346 O O . LYS A 1 176 ? 0.253 1.342 -11.187 1.00 92.62 176 LYS A O 1
ATOM 1351 N N . ASP A 1 177 ? 1.648 -0.416 -11.333 1.00 92.38 177 ASP A N 1
ATOM 1352 C CA . ASP A 1 177 ? 0.700 -1.432 -10.898 1.00 92.38 177 ASP A CA 1
ATOM 1353 C C . ASP A 1 177 ? 1.255 -2.180 -9.682 1.00 92.38 177 ASP A C 1
ATOM 1355 O O . ASP A 1 177 ? 2.335 -2.763 -9.735 1.00 92.38 177 ASP A O 1
ATOM 1359 N N . ALA A 1 178 ? 0.530 -2.126 -8.564 1.00 92.25 178 ALA A N 1
ATOM 1360 C CA . ALA A 1 178 ? 0.960 -2.771 -7.326 1.00 92.25 178 ALA A CA 1
ATOM 1361 C C . ALA A 1 178 ? 1.092 -4.293 -7.491 1.00 92.25 178 ALA A C 1
ATOM 1363 O O . ALA A 1 178 ? 2.064 -4.866 -7.012 1.00 92.25 178 ALA A O 1
ATOM 1364 N N . GLU A 1 179 ? 0.195 -4.926 -8.251 1.00 92.50 179 GLU A N 1
ATOM 1365 C CA . GLU A 1 179 ? 0.225 -6.376 -8.470 1.00 92.50 179 GLU A CA 1
ATOM 1366 C C . GLU A 1 179 ? 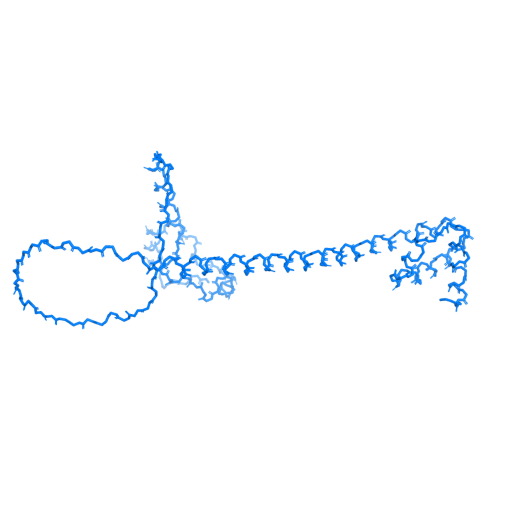1.455 -6.788 -9.282 1.00 92.50 179 GLU A C 1
ATOM 1368 O O . GLU A 1 179 ? 2.057 -7.829 -9.033 1.00 92.50 179 GLU A O 1
ATOM 1373 N N . ARG A 1 180 ? 1.885 -5.941 -10.226 1.00 93.81 180 ARG A N 1
ATOM 1374 C CA . ARG A 1 180 ? 3.111 -6.170 -11.002 1.00 93.81 180 ARG A CA 1
ATOM 1375 C C . ARG A 1 180 ? 4.368 -5.995 -10.164 1.00 93.81 180 ARG A C 1
ATOM 1377 O O . ARG A 1 180 ? 5.339 -6.704 -10.407 1.00 93.81 180 ARG A O 1
ATOM 1384 N N . VAL A 1 181 ? 4.369 -5.062 -9.210 1.00 95.31 181 VAL A N 1
ATOM 1385 C CA . VAL A 1 181 ? 5.467 -4.917 -8.243 1.00 95.31 181 VAL A CA 1
ATOM 1386 C C . VAL A 1 181 ? 5.553 -6.175 -7.385 1.00 95.31 181 VAL A C 1
ATOM 1388 O O . VAL A 1 181 ? 6.613 -6.796 -7.337 1.00 95.31 181 VAL A O 1
ATOM 1391 N N . ASP A 1 182 ? 4.437 -6.587 -6.785 1.00 93.44 182 ASP A N 1
ATOM 1392 C CA . ASP A 1 182 ? 4.377 -7.772 -5.926 1.00 93.44 182 ASP A CA 1
ATOM 1393 C C . ASP A 1 182 ? 4.804 -9.032 -6.693 1.00 93.44 182 ASP A C 1
ATOM 1395 O O . ASP A 1 182 ? 5.676 -9.776 -6.238 1.00 93.44 182 ASP A O 1
ATOM 1399 N N . LEU A 1 183 ? 4.278 -9.227 -7.909 1.00 93.81 183 LEU A N 1
ATOM 1400 C CA . LEU A 1 183 ? 4.658 -10.340 -8.776 1.00 93.81 183 LEU A CA 1
ATOM 1401 C C . LEU A 1 183 ? 6.155 -10.304 -9.101 1.00 93.81 183 LEU A C 1
ATOM 1403 O O . LEU A 1 183 ? 6.842 -11.301 -8.896 1.00 93.81 183 LEU A O 1
ATOM 1407 N N . PHE A 1 184 ? 6.687 -9.160 -9.535 1.00 94.75 184 PHE A N 1
ATOM 1408 C CA . PHE A 1 184 ? 8.100 -9.020 -9.886 1.00 94.75 184 PHE A CA 1
ATOM 1409 C C . PHE A 1 184 ? 9.045 -9.370 -8.727 1.00 94.75 184 PHE A C 1
ATOM 1411 O O . PHE A 1 184 ? 10.087 -9.986 -8.954 1.00 94.75 184 PHE A O 1
ATOM 1418 N N . PHE A 1 185 ? 8.694 -9.012 -7.487 1.00 93.75 185 PHE A N 1
ATOM 1419 C CA . PHE A 1 185 ? 9.485 -9.374 -6.307 1.00 93.75 185 PHE A CA 1
ATOM 1420 C C . PHE A 1 185 ? 9.257 -10.812 -5.824 1.00 93.75 185 PHE A C 1
ATOM 1422 O O . PHE A 1 185 ? 10.134 -11.354 -5.154 1.00 93.75 185 PHE A O 1
ATOM 1429 N N . SER A 1 186 ? 8.134 -11.440 -6.182 1.00 93.06 186 SER A N 1
ATOM 1430 C CA . SER A 1 186 ? 7.856 -12.849 -5.869 1.00 93.06 186 SER A CA 1
ATOM 1431 C C . SER A 1 186 ? 8.560 -13.846 -6.799 1.00 93.06 186 SER A C 1
ATOM 1433 O O . SER A 1 186 ? 8.768 -14.996 -6.411 1.00 93.06 186 SER A O 1
ATOM 1435 N N . LEU A 1 187 ? 8.930 -13.418 -8.011 1.00 92.56 187 LEU A N 1
ATOM 1436 C CA . LEU A 1 187 ? 9.571 -14.274 -9.009 1.00 92.56 187 LEU A CA 1
ATOM 1437 C C . LEU A 1 187 ? 11.050 -14.545 -8.672 1.00 92.56 187 LEU A C 1
ATOM 1439 O O . LEU A 1 187 ? 11.755 -13.634 -8.218 1.00 92.56 187 LEU A O 1
ATOM 1443 N N . PRO A 1 188 ? 11.559 -15.760 -8.945 1.00 90.25 188 PRO A N 1
ATOM 1444 C CA . PRO A 1 188 ? 12.989 -16.049 -8.888 1.00 90.25 188 PRO A CA 1
ATOM 1445 C C . PRO A 1 188 ? 13.739 -15.320 -10.019 1.00 90.25 188 PRO A C 1
ATOM 1447 O O . PRO A 1 188 ? 13.149 -14.919 -11.024 1.00 90.25 188 PRO A O 1
ATOM 1450 N N . GLU A 1 189 ? 15.046 -15.105 -9.858 1.00 85.50 189 GLU A N 1
ATOM 1451 C CA . GLU A 1 189 ? 15.847 -14.264 -10.765 1.00 85.50 189 GLU A CA 1
ATOM 1452 C C . GLU A 1 189 ? 15.859 -14.787 -12.212 1.00 85.50 189 GLU A C 1
ATOM 1454 O O . GLU A 1 189 ? 15.852 -13.995 -13.156 1.00 85.50 189 GLU A O 1
ATOM 1459 N N . GLU A 1 190 ? 15.778 -16.106 -12.386 1.00 86.62 190 GLU A N 1
ATOM 1460 C CA . GLU A 1 190 ? 15.722 -16.782 -13.681 1.00 86.62 190 GLU A CA 1
ATOM 1461 C C . GLU A 1 190 ? 14.443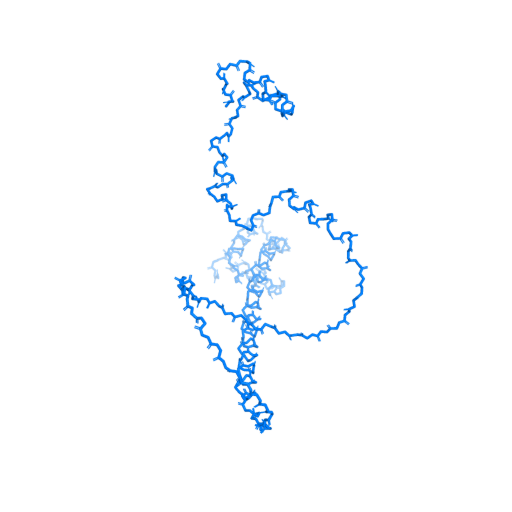 -16.441 -14.462 1.00 86.62 190 GLU A C 1
ATOM 1463 O O . GLU A 1 190 ? 14.490 -16.228 -15.673 1.00 86.62 190 GLU A O 1
ATOM 1468 N N . GLU A 1 191 ? 13.308 -16.336 -13.769 1.00 90.44 191 GLU A N 1
ATOM 1469 C CA . GLU A 1 191 ? 11.993 -16.086 -14.375 1.00 90.44 191 GLU A CA 1
ATOM 1470 C C . GLU A 1 191 ? 11.703 -14.586 -14.541 1.00 90.44 191 GLU A C 1
ATOM 1472 O O . GLU A 1 191 ? 10.946 -14.190 -15.432 1.00 90.44 191 GLU A O 1
ATOM 1477 N N . LYS A 1 192 ? 12.344 -13.720 -13.737 1.00 92.31 192 LYS A N 1
ATOM 1478 C CA . LYS A 1 192 ? 12.185 -12.257 -13.831 1.00 92.31 192 LYS A CA 1
ATOM 1479 C C . LYS A 1 192 ? 12.502 -11.733 -15.229 1.00 92.31 192 LYS A C 1
ATOM 1481 O O . LYS A 1 192 ? 11.789 -10.863 -15.725 1.00 92.31 192 LYS A O 1
ATOM 1486 N N . MET A 1 193 ? 13.559 -12.238 -15.868 1.00 90.56 193 MET A N 1
ATOM 1487 C CA . MET A 1 193 ? 13.951 -11.770 -17.200 1.00 90.56 193 MET A CA 1
ATOM 1488 C C . MET A 1 193 ? 12.908 -12.134 -18.261 1.00 90.56 193 MET A C 1
ATOM 1490 O O . MET A 1 193 ? 12.514 -11.274 -19.049 1.00 90.56 193 MET A O 1
ATOM 1494 N N . GLU A 1 194 ? 12.433 -13.380 -18.261 1.00 92.19 194 GLU A N 1
ATOM 1495 C CA . GLU A 1 194 ? 11.418 -13.847 -19.208 1.00 92.19 194 GLU A CA 1
ATOM 1496 C C . GLU A 1 194 ? 10.117 -13.057 -19.049 1.00 92.19 194 GLU A C 1
ATOM 1498 O O . GLU A 1 194 ? 9.565 -12.548 -20.028 1.00 92.19 194 GLU A O 1
ATOM 1503 N N . TRP A 1 195 ? 9.681 -12.855 -17.805 1.00 94.31 195 TRP A N 1
ATOM 1504 C CA . TRP A 1 195 ? 8.490 -12.072 -17.511 1.00 94.31 195 TRP A CA 1
ATOM 1505 C C . TRP A 1 195 ? 8.622 -10.605 -17.949 1.00 94.31 195 TRP A C 1
ATOM 1507 O O . TRP A 1 195 ? 7.710 -10.066 -18.579 1.00 94.31 195 TRP A O 1
ATOM 1517 N N . VAL A 1 196 ? 9.769 -9.958 -17.702 1.00 93.94 196 VAL A N 1
ATOM 1518 C CA . VAL A 1 196 ? 10.021 -8.580 -18.165 1.00 93.94 196 VAL A CA 1
ATOM 1519 C C . VAL A 1 196 ? 10.006 -8.494 -19.696 1.00 93.94 196 VAL A C 1
ATOM 1521 O O . VAL A 1 196 ? 9.443 -7.547 -20.250 1.00 93.94 196 VAL A O 1
ATOM 1524 N N . CYS A 1 197 ? 10.563 -9.483 -20.398 1.00 91.00 197 CYS A N 1
ATOM 1525 C CA . CYS A 1 197 ? 10.505 -9.556 -21.859 1.00 91.00 197 CYS A CA 1
ATOM 1526 C C . CYS A 1 197 ? 9.062 -9.682 -22.374 1.00 91.00 197 CYS A C 1
ATOM 1528 O O . CYS A 1 197 ? 8.678 -8.960 -23.300 1.00 91.00 197 CYS A O 1
ATOM 1530 N N . LEU A 1 198 ? 8.240 -10.537 -21.754 1.00 92.62 198 LEU A N 1
ATOM 1531 C CA . LEU A 1 198 ? 6.817 -10.678 -22.089 1.00 92.62 198 LEU A CA 1
ATOM 1532 C C . LEU A 1 198 ? 6.044 -9.372 -21.857 1.00 92.62 198 LEU A C 1
ATOM 1534 O O . LEU A 1 198 ? 5.256 -8.957 -22.714 1.00 92.62 198 LEU A O 1
ATOM 1538 N N . LEU A 1 199 ? 6.314 -8.696 -20.737 1.00 93.19 199 LEU A N 1
ATOM 1539 C CA . LEU A 1 199 ? 5.703 -7.417 -20.374 1.00 93.19 199 LEU A CA 1
ATOM 1540 C C . LEU A 1 199 ? 6.050 -6.316 -21.390 1.00 93.19 199 LEU A C 1
ATOM 1542 O O . LEU A 1 199 ? 5.180 -5.575 -21.848 1.00 93.19 199 LEU A O 1
ATOM 1546 N N . LEU A 1 200 ? 7.317 -6.221 -21.800 1.00 91.69 200 LEU A N 1
ATOM 1547 C CA . LEU A 1 200 ? 7.764 -5.263 -22.818 1.00 91.69 200 LEU A CA 1
ATOM 1548 C C . LEU A 1 200 ? 7.204 -5.576 -24.213 1.00 91.69 200 LEU A C 1
ATOM 1550 O O . LEU A 1 200 ? 6.935 -4.652 -24.993 1.00 91.69 200 LEU A O 1
ATOM 1554 N N . GLY A 1 201 ? 7.007 -6.863 -24.506 1.00 88.50 201 GLY A N 1
ATOM 1555 C CA . GLY A 1 201 ? 6.350 -7.360 -25.710 1.00 88.50 201 GLY A CA 1
ATOM 1556 C C . GLY A 1 201 ? 4.830 -7.177 -25.718 1.00 88.50 201 GLY A C 1
ATOM 1557 O O . GLY A 1 201 ? 4.213 -7.454 -26.743 1.00 88.50 201 GLY A O 1
ATOM 1558 N N . GLY A 1 202 ? 4.216 -6.733 -24.615 1.00 85.50 202 GLY A N 1
ATOM 1559 C CA . GLY A 1 202 ? 2.772 -6.500 -24.508 1.00 85.50 202 GLY A CA 1
ATOM 1560 C C . GLY A 1 202 ? 1.923 -7.772 -24.432 1.00 85.50 202 GLY A C 1
ATOM 1561 O O . GLY A 1 202 ? 0.753 -7.739 -24.804 1.00 85.50 202 GLY A O 1
ATOM 1562 N N . HIS A 1 203 ? 2.508 -8.890 -23.998 1.00 79.12 203 HIS A N 1
ATOM 1563 C CA . HIS A 1 203 ? 1.801 -10.169 -23.852 1.00 79.12 203 HIS A CA 1
ATOM 1564 C C . HIS A 1 203 ? 1.152 -10.334 -22.461 1.00 79.12 203 HIS A C 1
ATOM 1566 O O . HIS A 1 203 ? 0.451 -11.320 -22.236 1.00 79.12 203 HIS A O 1
ATOM 1572 N N . VAL A 1 204 ? 1.387 -9.382 -21.546 1.00 71.88 204 VAL A N 1
ATOM 1573 C CA . VAL A 1 204 ? 0.945 -9.340 -20.134 1.00 71.88 204 VAL A CA 1
ATOM 1574 C C . VAL A 1 204 ? 0.780 -7.896 -19.651 1.00 71.88 204 VAL A C 1
ATOM 1576 O O . VAL A 1 204 ? 1.336 -6.983 -20.301 1.00 71.88 204 VAL A O 1
#

pLDDT: mean 74.58, std 20.41, range [30.38, 96.94]

Secondary structure (DSSP, 8-state):
-B--S-HHHHHHHHTT-GGGGG-BT---TTGGGHHHHS-S----STT---HHHHHHHHHHHTT--------------------------------------------HHHHHHHHHHHHHHHHHHHHHHHHHHHHHHHHHHHHHHHHHHHHHHHHHHTTSS--HHHHHHHHHHHHT-HHHHHHHHHS-HHHHHHHHHHHHTT--

Radius of gyration: 38.63 Å; Cα contacts (8 Å, |Δi|>4): 59; chains: 1; bounding box: 66×82×96 Å

Mean predicted aligned error: 22.05 Å

Solvent-accessible surface area (backbone atoms only — not comparable to full-atom values): 13163 Å² total; per-residue (Å²): 86,56,83,72,100,42,71,69,58,51,55,59,47,29,75,77,40,63,85,52,66,77,49,67,74,40,77,54,92,59,59,86,50,43,55,70,76,56,42,92,68,66,69,84,52,102,79,57,76,47,78,66,53,54,52,56,50,57,68,55,62,80,74,71,88,78,88,80,92,80,88,80,90,83,85,85,89,82,86,88,81,87,88,80,87,81,86,88,81,86,84,90,84,87,84,85,81,93,76,93,78,80,87,81,90,82,66,66,67,60,55,53,48,51,52,50,52,50,52,52,52,51,51,55,49,51,55,51,50,51,52,55,49,52,53,50,49,50,53,52,47,52,55,50,51,52,54,53,51,50,69,44,44,59,63,59,49,66,73,45,100,63,55,74,69,56,39,52,52,47,40,58,60,28,62,74,33,70,68,48,44,54,49,58,72,70,45,55,78,81,52,41,56,59,52,51,51,37,43,73,70,64,79,100

Organism: Camellia sinensis (NCBI:txid4442)